Protein AF-A0A8S9H310-F1 (afdb_monomer_lite)

Organism: Brassica cretica (NCBI:txid69181)

Sequence (191 aa):
MLAATALIAFFTKLAILADLLSVSTLFIFMFVAVALLVRRYYVTGETSSRDRNKFLMFLGLILASSIATAVYWAMERDGWIVYAVTVSIWFLSTVGMKFLVPQARAPKLWGVPLVPWLPSASIAINIFLLGSIDEKSFVRFGIWTAVLLVYYFLFGLHATYDTAKATLKEKSALKNAEEGSVAANKTLHAT

Secondary structure (DSSP, 8-state):
-HHHHHHHHHHS-HHHHHHHHHHHHHHHHHHHHHHHHHHHH--TTTS-HHHHHHHHHHHHHHHHHHHHHHHHHHTT---HHHHHHHHHHHHHHHHHHHHHS------SS---TTTTHHHHHHHHHHHHHHTTS-HHHHHHHHHHHHHHHHHIIIIIHHHHHHHHHHHHHHHHHHHHHHHHHHHHHHHHTT-

Structure (mmCIF, N/CA/C/O backbone):
data_AF-A0A8S9H310-F1
#
_entry.id   AF-A0A8S9H310-F1
#
loop_
_atom_site.group_PDB
_atom_site.id
_atom_site.type_symbol
_atom_site.label_atom_id
_atom_site.label_alt_id
_atom_site.label_comp_id
_atom_site.label_asym_id
_atom_site.label_entity_id
_atom_site.label_seq_id
_atom_site.pdbx_PDB_ins_code
_atom_site.Cartn_x
_atom_site.Cartn_y
_atom_site.Cartn_z
_atom_site.occupancy
_atom_site.B_iso_or_equiv
_atom_site.auth_seq_id
_atom_site.auth_comp_id
_atom_site.auth_asym_id
_atom_site.auth_atom_id
_atom_site.pdbx_PDB_model_num
ATOM 1 N N . MET A 1 1 ? -3.791 30.147 -9.015 1.00 65.81 1 MET A N 1
ATOM 2 C CA . MET A 1 1 ? -3.451 28.707 -9.116 1.00 65.81 1 MET A CA 1
ATOM 3 C C . MET A 1 1 ? -3.388 28.212 -10.559 1.00 65.81 1 MET A C 1
ATOM 5 O O . MET A 1 1 ? -2.362 27.649 -10.904 1.00 65.81 1 MET A O 1
ATOM 9 N N . LEU A 1 2 ? -4.385 28.490 -11.414 1.00 77.44 2 LEU A N 1
ATOM 10 C CA . LEU A 1 2 ? -4.434 28.002 -12.809 1.00 77.44 2 LEU A CA 1
ATOM 11 C C . LEU A 1 2 ? -3.212 28.371 -13.678 1.00 77.44 2 LEU A C 1
ATOM 13 O O . LEU A 1 2 ? -2.705 27.525 -14.409 1.00 77.44 2 LEU A O 1
ATOM 17 N N . ALA A 1 3 ? -2.696 29.600 -13.563 1.00 79.25 3 ALA A N 1
ATOM 18 C CA . ALA A 1 3 ? -1.517 30.034 -14.320 1.00 79.25 3 ALA A CA 1
ATOM 19 C C . ALA A 1 3 ? -0.232 29.291 -13.905 1.00 79.25 3 ALA A C 1
ATOM 21 O O . ALA A 1 3 ? 0.552 28.889 -14.757 1.00 79.25 3 ALA A O 1
ATOM 22 N N . ALA A 1 4 ? -0.042 29.047 -12.605 1.00 75.00 4 ALA A N 1
ATOM 23 C CA . ALA A 1 4 ? 1.109 28.304 -12.092 1.00 75.00 4 ALA A CA 1
ATOM 24 C C . ALA A 1 4 ? 1.049 26.820 -12.487 1.00 75.00 4 ALA A C 1
ATOM 26 O O . ALA A 1 4 ? 2.054 26.256 -12.910 1.00 75.00 4 ALA A O 1
ATOM 27 N N . THR A 1 5 ? -0.134 26.199 -12.426 1.00 78.31 5 THR A N 1
ATOM 28 C CA . THR A 1 5 ? -0.329 24.819 -12.899 1.00 78.31 5 THR A CA 1
ATOM 29 C C . THR A 1 5 ? -0.116 24.691 -14.405 1.00 78.31 5 THR A C 1
ATOM 31 O O . THR A 1 5 ? 0.503 23.726 -14.839 1.00 78.31 5 THR A O 1
ATOM 34 N N . ALA A 1 6 ? -0.565 25.670 -15.200 1.00 78.00 6 ALA A N 1
ATOM 35 C CA . ALA A 1 6 ? -0.343 25.687 -16.645 1.00 78.00 6 ALA A CA 1
ATOM 36 C C . ALA A 1 6 ? 1.145 25.840 -16.994 1.00 78.00 6 ALA A C 1
ATOM 38 O O . ALA A 1 6 ? 1.637 25.147 -17.880 1.00 78.00 6 ALA A O 1
ATOM 39 N N . LEU A 1 7 ? 1.878 26.683 -16.258 1.00 79.38 7 LEU A N 1
ATOM 40 C CA . LEU A 1 7 ? 3.320 26.855 -16.435 1.00 79.38 7 LEU A CA 1
ATOM 41 C C . LEU A 1 7 ? 4.077 25.552 -16.128 1.00 79.38 7 LEU A C 1
ATOM 43 O O . LEU A 1 7 ? 4.878 25.091 -16.934 1.00 79.38 7 LEU A O 1
ATOM 47 N N . ILE A 1 8 ? 3.778 24.912 -14.993 1.00 75.19 8 ILE A N 1
ATOM 48 C CA . ILE A 1 8 ? 4.408 23.642 -14.598 1.00 75.19 8 ILE A CA 1
ATOM 49 C C . ILE A 1 8 ? 4.076 22.530 -15.605 1.00 75.19 8 ILE A C 1
ATOM 51 O O . ILE A 1 8 ? 4.962 21.759 -15.973 1.00 75.19 8 ILE A O 1
ATOM 55 N N . ALA A 1 9 ? 2.834 22.469 -16.093 1.00 73.88 9 ALA A N 1
ATOM 56 C CA . ALA A 1 9 ? 2.413 21.505 -17.108 1.00 73.88 9 ALA A CA 1
ATOM 57 C C . ALA A 1 9 ? 3.077 21.744 -18.476 1.00 73.88 9 ALA A C 1
ATOM 59 O O . ALA A 1 9 ? 3.395 20.781 -19.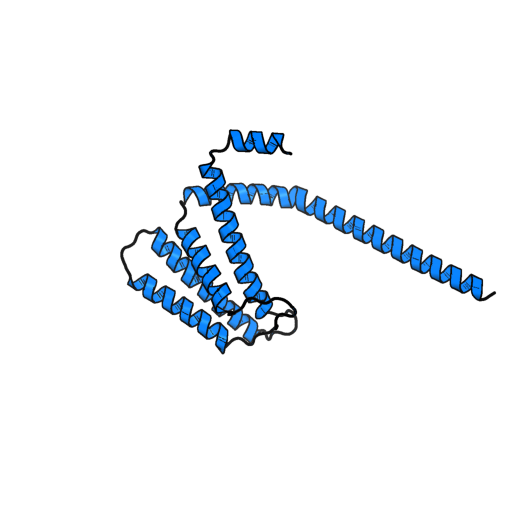162 1.00 73.88 9 ALA A O 1
ATOM 60 N N . PHE A 1 10 ? 3.333 22.998 -18.861 1.00 78.62 10 PHE A N 1
ATOM 61 C CA . PHE A 1 10 ? 4.007 23.331 -20.120 1.00 78.62 10 PHE A CA 1
ATOM 62 C C . PHE A 1 10 ? 5.478 22.881 -20.134 1.00 78.62 10 PHE A C 1
ATOM 64 O O . PHE A 1 10 ? 5.978 22.421 -21.158 1.00 78.62 10 PHE A O 1
ATOM 71 N N . PHE A 1 11 ? 6.166 22.966 -18.990 1.00 75.50 11 PHE A N 1
ATOM 72 C CA . PHE A 1 11 ? 7.571 22.559 -18.859 1.00 75.50 11 PHE A CA 1
ATOM 73 C C . PHE A 1 11 ? 7.769 21.088 -18.453 1.00 75.50 11 PHE A C 1
ATOM 75 O O . PHE A 1 11 ? 8.871 20.554 -18.593 1.00 75.50 11 PHE A O 1
ATOM 82 N N . THR A 1 12 ? 6.723 20.405 -17.978 1.00 78.81 12 THR A N 1
ATOM 83 C CA . THR A 1 12 ? 6.787 18.988 -17.590 1.00 78.81 12 THR A CA 1
ATOM 84 C C . THR A 1 12 ? 6.272 18.111 -18.723 1.00 78.81 12 THR A C 1
ATOM 86 O O . THR A 1 12 ? 5.120 18.220 -19.128 1.00 78.81 12 THR A O 1
ATOM 89 N N . LYS A 1 13 ? 7.102 17.187 -19.224 1.00 83.00 13 LYS A N 1
ATOM 90 C CA . LYS A 1 13 ? 6.667 16.233 -20.257 1.00 83.00 13 LYS A CA 1
ATOM 91 C C . LYS A 1 13 ? 5.432 15.465 -19.777 1.00 83.00 13 LYS A C 1
ATOM 93 O O . LYS A 1 13 ? 5.471 14.862 -18.705 1.00 83.00 13 LYS A O 1
ATOM 98 N N . LEU A 1 14 ? 4.389 15.422 -20.608 1.00 82.38 14 LEU A N 1
ATOM 99 C CA . LEU A 1 14 ? 3.120 14.752 -20.302 1.00 82.38 14 LEU A CA 1
ATOM 100 C C . LEU A 1 14 ? 3.313 13.299 -19.838 1.00 82.38 14 LEU A C 1
ATOM 102 O O . LEU A 1 14 ? 2.659 12.877 -18.894 1.00 82.38 14 LEU A O 1
ATOM 106 N N . ALA A 1 15 ? 4.258 12.571 -20.439 1.00 81.56 15 ALA A N 1
ATOM 107 C CA . ALA A 1 15 ? 4.595 11.203 -20.042 1.00 81.56 15 ALA A CA 1
ATOM 108 C C . ALA A 1 15 ? 5.081 11.106 -18.584 1.00 81.56 15 ALA A C 1
ATOM 110 O O . ALA A 1 15 ? 4.635 10.246 -17.839 1.00 81.56 15 ALA A O 1
ATOM 111 N N . ILE A 1 16 ? 5.928 12.041 -18.139 1.00 80.56 16 ILE A N 1
ATOM 112 C CA . ILE A 1 16 ? 6.427 12.058 -16.755 1.00 80.56 16 ILE A CA 1
ATOM 113 C C . ILE A 1 16 ? 5.273 12.318 -15.790 1.00 80.56 16 ILE A C 1
ATOM 115 O O . ILE A 1 16 ? 5.183 11.683 -14.744 1.00 80.56 16 ILE A O 1
ATOM 119 N N . LEU A 1 17 ? 4.384 13.249 -16.139 1.00 83.25 17 LEU A N 1
ATOM 120 C CA . LEU A 1 17 ? 3.229 13.556 -15.307 1.00 83.25 17 LEU A CA 1
ATOM 121 C C . LEU A 1 17 ? 2.257 12.369 -15.239 1.00 83.25 17 LEU A C 1
ATOM 123 O O . LEU A 1 17 ? 1.764 12.056 -14.159 1.00 83.25 17 LEU A O 1
ATOM 127 N N . ALA A 1 18 ? 2.023 11.688 -16.362 1.00 85.00 18 ALA A N 1
ATOM 128 C CA . ALA A 1 18 ? 1.180 10.499 -16.426 1.00 85.00 18 ALA A CA 1
ATOM 129 C C . ALA A 1 18 ? 1.740 9.352 -15.570 1.00 85.00 18 ALA A C 1
ATOM 131 O O . ALA A 1 18 ? 0.988 8.760 -14.798 1.00 85.00 18 ALA A O 1
ATOM 132 N N . ASP A 1 19 ? 3.049 9.098 -15.627 1.00 85.88 19 ASP A N 1
ATOM 133 C CA . ASP A 1 19 ? 3.701 8.073 -14.807 1.00 85.88 19 ASP A CA 1
ATOM 134 C C . ASP A 1 19 ? 3.587 8.387 -13.311 1.00 85.88 19 ASP A C 1
ATOM 136 O O . ASP A 1 19 ? 3.234 7.521 -12.511 1.00 85.88 19 ASP A O 1
ATOM 140 N N . LEU A 1 20 ? 3.830 9.646 -12.924 1.00 86.56 20 LEU A N 1
ATOM 141 C CA . LEU A 1 20 ? 3.702 10.095 -11.535 1.00 86.56 20 LEU A CA 1
ATOM 142 C C . LEU A 1 20 ? 2.266 9.944 -11.017 1.00 86.56 20 LEU A C 1
ATOM 144 O O . LEU A 1 20 ? 2.060 9.488 -9.888 1.00 86.56 20 LEU A O 1
ATOM 148 N N . LEU A 1 21 ? 1.272 10.312 -11.831 1.00 88.31 21 LEU A N 1
ATOM 149 C CA . LEU A 1 21 ? -0.140 10.137 -11.490 1.00 88.31 21 LEU A CA 1
ATOM 150 C C . LEU A 1 21 ? -0.506 8.655 -11.387 1.00 88.31 21 LEU A C 1
ATOM 152 O O . LEU A 1 21 ? -1.136 8.265 -10.407 1.00 88.31 21 LEU A O 1
ATOM 156 N N . SER A 1 22 ? -0.071 7.827 -12.336 1.00 90.75 22 SER A N 1
ATOM 157 C CA . SER A 1 22 ? -0.327 6.385 -12.340 1.00 90.75 22 SER A CA 1
ATOM 158 C C . SER A 1 22 ? 0.188 5.729 -11.057 1.00 90.75 22 SER A C 1
ATOM 160 O O . SER A 1 22 ? -0.607 5.179 -10.291 1.00 90.75 22 SER A O 1
ATOM 162 N N . VAL A 1 23 ? 1.477 5.907 -10.736 1.00 91.75 23 VAL A N 1
ATOM 163 C CA . VAL A 1 23 ? 2.089 5.378 -9.504 1.00 91.75 23 VAL A CA 1
ATOM 164 C C . VAL A 1 23 ? 1.311 5.841 -8.267 1.00 91.75 23 VAL A C 1
ATOM 166 O O . VAL A 1 23 ? 0.940 5.020 -7.427 1.00 91.75 23 VAL A O 1
ATOM 169 N N . SER A 1 24 ? 0.982 7.135 -8.182 1.00 91.62 24 SER A N 1
ATOM 170 C CA . SER A 1 24 ? 0.213 7.695 -7.060 1.00 91.62 24 SER A CA 1
ATOM 171 C C . SER A 1 24 ? -1.153 7.025 -6.899 1.00 91.62 24 SER A C 1
ATOM 173 O O . SER A 1 24 ? -1.541 6.651 -5.792 1.00 91.62 24 SER A O 1
ATOM 175 N N . THR A 1 25 ? -1.893 6.862 -7.998 1.00 93.12 25 THR A N 1
ATOM 176 C CA . THR A 1 25 ? -3.241 6.276 -7.970 1.00 93.12 25 THR A CA 1
ATOM 177 C C . THR A 1 25 ? -3.223 4.803 -7.576 1.00 93.12 25 THR A C 1
ATOM 179 O O . THR A 1 25 ? -4.046 4.397 -6.757 1.00 93.12 25 THR A O 1
ATOM 182 N N . LEU A 1 26 ? -2.243 4.028 -8.053 1.00 94.06 26 LEU A N 1
ATOM 183 C CA . LEU A 1 26 ? -2.064 2.624 -7.672 1.00 94.06 26 LEU A CA 1
ATOM 184 C C . LEU A 1 26 ? -1.765 2.478 -6.175 1.00 94.06 26 LEU A C 1
ATOM 186 O O . LEU A 1 26 ? -2.377 1.649 -5.496 1.00 94.06 26 LEU A O 1
ATOM 190 N N . PHE A 1 27 ? -0.888 3.329 -5.626 1.00 92.38 27 PHE A N 1
ATOM 191 C CA . PHE A 1 27 ? -0.631 3.367 -4.184 1.00 92.38 27 PHE A CA 1
ATOM 192 C C . PHE A 1 27 ? -1.893 3.706 -3.390 1.00 92.38 27 PHE A C 1
ATOM 194 O O . PHE A 1 27 ? -2.198 3.030 -2.407 1.00 92.38 27 PHE A O 1
ATOM 201 N N . ILE A 1 28 ? -2.651 4.722 -3.812 1.00 94.31 28 ILE A N 1
ATOM 202 C CA . ILE A 1 28 ? -3.891 5.119 -3.133 1.00 94.31 28 ILE A CA 1
ATOM 203 C C . ILE A 1 28 ? -4.906 3.973 -3.160 1.00 94.31 28 ILE A C 1
ATOM 205 O O . ILE A 1 28 ? -5.470 3.642 -2.119 1.00 94.31 28 ILE A O 1
ATOM 209 N N . PHE A 1 29 ? -5.121 3.323 -4.304 1.00 94.12 29 PHE A N 1
ATOM 210 C CA . PHE A 1 29 ? -6.055 2.200 -4.405 1.00 94.12 29 PHE A CA 1
ATOM 211 C C . PHE A 1 29 ? -5.626 0.998 -3.560 1.00 94.12 29 PHE A C 1
ATOM 213 O O . PHE A 1 29 ? -6.468 0.399 -2.882 1.00 94.12 29 PHE A O 1
ATOM 220 N N . MET A 1 30 ? -4.326 0.702 -3.506 1.00 94.62 30 MET A N 1
ATOM 221 C CA . MET A 1 30 ? -3.778 -0.305 -2.601 1.00 94.62 30 MET A CA 1
ATOM 222 C C . MET A 1 30 ? -4.031 0.066 -1.130 1.00 94.62 30 MET A C 1
ATOM 224 O O . MET A 1 30 ? -4.544 -0.758 -0.372 1.00 94.62 30 MET A O 1
ATOM 228 N N . PHE A 1 31 ? -3.739 1.304 -0.714 1.00 94.44 31 PHE A N 1
ATOM 229 C CA . PHE A 1 31 ? -3.980 1.757 0.659 1.00 94.44 31 PHE A CA 1
ATOM 230 C C . PHE A 1 31 ? -5.460 1.746 1.029 1.00 94.44 31 PHE A C 1
ATOM 232 O O . PHE A 1 31 ? -5.799 1.358 2.144 1.00 94.44 31 PHE A O 1
ATOM 239 N N . VAL A 1 32 ? -6.351 2.111 0.106 1.00 93.69 32 VAL A N 1
ATOM 240 C CA . VAL A 1 32 ? -7.799 2.009 0.308 1.00 93.69 32 VAL A CA 1
ATOM 241 C C . VAL A 1 32 ? -8.200 0.550 0.531 1.00 93.69 32 VAL A C 1
ATOM 243 O O . VAL A 1 32 ? -8.927 0.261 1.480 1.00 93.69 32 VAL A O 1
ATOM 246 N N . ALA A 1 33 ? -7.696 -0.389 -0.273 1.00 92.69 33 ALA A N 1
ATOM 247 C CA . ALA A 1 33 ? -7.987 -1.811 -0.104 1.00 92.69 33 ALA A CA 1
ATOM 248 C C . ALA A 1 33 ? -7.481 -2.355 1.247 1.00 92.69 33 ALA A C 1
ATOM 250 O O . ALA A 1 33 ? -8.231 -3.024 1.964 1.00 92.69 33 ALA A O 1
ATOM 251 N N . VAL A 1 34 ? -6.255 -1.997 1.644 1.00 93.25 34 VAL A N 1
ATOM 252 C CA . VAL A 1 34 ? -5.697 -2.330 2.965 1.00 93.25 34 VAL A CA 1
ATOM 253 C C . VAL A 1 34 ? -6.543 -1.718 4.082 1.00 93.25 34 VAL A C 1
ATOM 255 O O . VAL A 1 34 ? -6.927 -2.418 5.018 1.00 93.25 34 VAL A O 1
ATOM 258 N N . ALA A 1 35 ? -6.905 -0.439 3.976 1.00 90.94 35 ALA A N 1
ATOM 259 C CA . ALA A 1 35 ? -7.721 0.257 4.965 1.00 90.94 35 ALA A CA 1
ATOM 260 C C . ALA A 1 35 ? -9.114 -0.370 5.110 1.00 90.94 35 ALA A C 1
ATOM 262 O O . ALA A 1 35 ? -9.632 -0.462 6.223 1.00 90.94 35 ALA A O 1
ATOM 263 N N . LEU A 1 36 ? -9.715 -0.851 4.018 1.00 89.75 36 LEU A N 1
ATOM 264 C CA . LEU A 1 36 ? -10.981 -1.584 4.060 1.00 89.75 36 LEU A CA 1
ATOM 265 C C . LEU A 1 36 ? -10.850 -2.911 4.817 1.00 89.75 36 LEU A C 1
ATOM 267 O O . LEU A 1 36 ? -11.732 -3.239 5.614 1.00 89.75 36 LEU A O 1
ATOM 271 N N . LEU A 1 37 ? -9.753 -3.650 4.616 1.00 88.81 37 LEU A N 1
ATOM 272 C CA . LEU A 1 37 ? -9.474 -4.876 5.368 1.00 88.81 37 LEU A CA 1
ATOM 273 C C . LEU A 1 37 ? -9.243 -4.580 6.852 1.00 88.81 37 LEU A C 1
ATOM 275 O O . LEU A 1 37 ? -9.887 -5.195 7.701 1.00 88.81 37 LEU A O 1
ATOM 279 N N . VAL A 1 38 ? -8.411 -3.587 7.173 1.00 89.69 38 VAL A N 1
ATOM 280 C CA . VAL A 1 38 ? -8.171 -3.153 8.558 1.00 89.69 38 VAL A CA 1
ATOM 281 C C . VAL A 1 38 ? -9.485 -2.730 9.214 1.00 89.69 38 VAL A C 1
ATOM 283 O O . VAL A 1 38 ? -9.806 -3.194 10.299 1.00 89.69 38 VAL A O 1
ATOM 286 N N . ARG A 1 39 ? -10.321 -1.939 8.536 1.00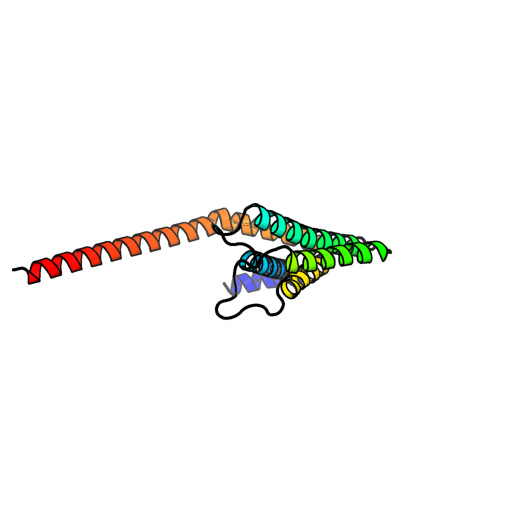 86.00 39 ARG A N 1
ATOM 287 C CA . ARG A 1 39 ? -11.616 -1.491 9.070 1.00 86.00 39 ARG A CA 1
ATOM 288 C C . ARG A 1 39 ? -12.595 -2.640 9.338 1.00 86.00 39 ARG A C 1
ATOM 290 O O . ARG A 1 39 ? -13.456 -2.502 10.208 1.00 86.00 39 ARG A O 1
ATOM 297 N N . ARG A 1 40 ? -12.514 -3.735 8.576 1.00 82.94 40 ARG A N 1
ATOM 298 C CA . ARG A 1 40 ? -13.410 -4.896 8.705 1.00 82.94 40 ARG A CA 1
ATOM 299 C C . ARG A 1 40 ? -12.957 -5.867 9.799 1.00 82.94 40 ARG A C 1
ATOM 301 O O . ARG A 1 40 ? -13.802 -6.415 10.505 1.00 82.94 40 ARG A O 1
ATOM 308 N N . TYR A 1 41 ? -11.651 -6.084 9.923 1.00 82.62 41 TYR A N 1
ATOM 309 C CA . TYR A 1 41 ? -11.070 -7.132 10.769 1.00 82.62 41 TYR A CA 1
ATOM 310 C C . TYR A 1 41 ? -10.389 -6.613 12.039 1.00 82.62 41 TYR A C 1
ATOM 312 O O . TYR A 1 41 ? -10.096 -7.405 12.929 1.00 82.62 41 TYR A O 1
ATOM 320 N N . TYR A 1 42 ? -10.161 -5.303 12.155 1.00 81.69 42 TYR A N 1
ATOM 321 C CA . TYR A 1 42 ? -9.545 -4.692 13.325 1.00 81.69 42 TYR A CA 1
ATOM 322 C C . TYR A 1 42 ? -10.441 -3.620 13.952 1.00 81.69 42 TYR A C 1
ATOM 324 O O . TYR A 1 42 ? -10.891 -2.675 13.300 1.00 81.69 42 TYR A O 1
ATOM 332 N N . VAL A 1 43 ? -10.666 -3.756 15.259 1.00 79.81 43 VAL A N 1
ATOM 333 C CA . VAL A 1 43 ? -11.334 -2.762 16.100 1.00 79.81 43 VAL A CA 1
ATOM 334 C C . VAL A 1 43 ? -10.478 -2.488 17.324 1.00 79.81 43 VAL A C 1
ATOM 336 O O . VAL A 1 43 ? -10.213 -3.387 18.123 1.00 79.81 43 VAL A O 1
ATOM 339 N N . THR A 1 44 ? -10.076 -1.228 17.484 1.00 74.56 44 THR A N 1
ATOM 340 C CA . THR A 1 44 ? -9.359 -0.758 18.671 1.00 74.56 44 THR A CA 1
ATOM 341 C C . THR A 1 44 ? -10.194 -1.025 19.924 1.00 74.56 44 THR A C 1
ATOM 343 O O . THR A 1 44 ? -11.329 -0.566 20.002 1.00 74.56 44 THR A O 1
ATOM 346 N N . GLY A 1 45 ? -9.632 -1.766 20.881 1.00 70.00 45 GLY A N 1
ATOM 347 C CA . GLY A 1 45 ? -10.250 -2.059 22.181 1.00 70.00 45 GLY A CA 1
ATOM 348 C C . GLY A 1 45 ? -11.003 -3.391 22.271 1.00 70.00 45 GLY A C 1
ATOM 349 O O . GLY A 1 45 ? -11.029 -3.974 23.344 1.00 70.00 45 GLY A O 1
ATOM 350 N N . GLU A 1 46 ? -11.525 -3.917 21.158 1.00 73.38 46 GLU A N 1
ATOM 351 C CA . GLU A 1 46 ? -12.371 -5.130 21.154 1.00 73.38 46 GLU A CA 1
ATOM 352 C C . GLU A 1 46 ? -11.655 -6.370 20.592 1.00 73.38 46 GLU A C 1
ATOM 354 O O . GLU A 1 46 ? -11.949 -7.506 20.958 1.00 73.38 46 GLU A O 1
ATOM 359 N N . THR A 1 47 ? -10.709 -6.187 19.663 1.00 75.56 47 THR A N 1
ATOM 360 C CA . THR A 1 47 ? -10.045 -7.323 19.002 1.00 75.56 47 THR A CA 1
ATOM 361 C C . THR A 1 47 ? -8.932 -7.892 19.881 1.00 75.56 47 THR A C 1
ATOM 363 O O . THR A 1 47 ? -7.981 -7.183 20.214 1.00 75.56 47 THR A O 1
ATOM 366 N N . SER A 1 48 ? -9.004 -9.190 20.196 1.00 82.00 48 SER A N 1
ATOM 367 C CA . SER A 1 48 ? -7.937 -9.899 20.912 1.00 82.00 48 SER A CA 1
ATOM 368 C C . SER A 1 48 ? -6.594 -9.749 20.192 1.00 82.00 48 SER A C 1
ATOM 370 O O . SER A 1 48 ? -6.510 -9.872 18.965 1.00 82.00 48 SER A O 1
ATOM 372 N N . SER A 1 49 ? -5.512 -9.547 20.953 1.00 82.06 49 SER A N 1
ATOM 373 C CA . SER A 1 49 ? -4.144 -9.455 20.422 1.00 82.06 49 SER A CA 1
ATOM 374 C C . SER A 1 49 ? -3.782 -10.641 19.522 1.00 82.06 49 SER A C 1
ATOM 376 O O . SER A 1 49 ? -3.050 -10.467 18.547 1.00 82.06 49 SER A O 1
ATOM 378 N N . ARG A 1 50 ? -4.332 -11.832 19.806 1.00 83.31 50 ARG A N 1
ATOM 379 C CA . ARG A 1 50 ? -4.114 -13.045 19.008 1.00 83.31 50 ARG A CA 1
ATOM 380 C C . ARG A 1 50 ? -4.752 -12.944 17.623 1.00 83.31 50 ARG A C 1
ATOM 382 O O . ARG A 1 50 ? -4.102 -13.282 16.638 1.00 83.31 50 ARG A O 1
ATOM 389 N N . ASP A 1 51 ? -5.984 -12.456 17.531 1.00 85.62 51 ASP A N 1
ATOM 390 C CA . ASP A 1 51 ? -6.702 -12.353 16.255 1.00 85.62 51 ASP A CA 1
ATOM 391 C C . ASP A 1 51 ? -6.213 -11.170 15.422 1.00 85.62 51 ASP A C 1
ATOM 393 O O . ASP A 1 51 ? -6.064 -11.299 14.207 1.00 85.62 51 ASP A O 1
ATOM 397 N N . ARG A 1 52 ? -5.817 -10.070 16.078 1.00 85.81 52 ARG A N 1
ATOM 398 C CA . ARG A 1 52 ? -5.077 -8.981 15.429 1.00 85.81 52 ARG A CA 1
ATOM 399 C C . ARG A 1 52 ? -3.789 -9.495 14.788 1.00 85.81 52 ARG A C 1
ATOM 401 O O . ARG A 1 52 ? -3.521 -9.170 13.638 1.00 85.81 52 ARG A O 1
ATOM 408 N N . ASN A 1 53 ? -2.994 -10.288 15.511 1.00 88.38 53 ASN A N 1
ATOM 409 C CA . ASN A 1 53 ? -1.722 -10.776 14.980 1.00 88.38 53 ASN A CA 1
ATOM 410 C C . ASN A 1 53 ? -1.920 -11.768 13.823 1.00 88.38 53 ASN A C 1
ATOM 412 O O . ASN A 1 53 ? -1.196 -11.695 12.838 1.00 88.38 53 ASN A O 1
ATOM 416 N N . LYS A 1 54 ? -2.943 -12.638 13.888 1.00 88.50 54 LYS A N 1
ATOM 417 C CA . LYS A 1 54 ? -3.332 -13.496 12.752 1.00 88.50 54 LYS A CA 1
ATOM 418 C C . LYS A 1 54 ? -3.740 -12.669 11.533 1.00 88.50 54 LYS A C 1
ATOM 420 O O . LYS A 1 54 ? -3.287 -12.952 10.430 1.00 88.50 54 LYS A O 1
ATOM 425 N N . PHE A 1 55 ? -4.573 -11.644 11.724 1.00 90.12 55 PHE A N 1
ATOM 426 C CA . PHE A 1 55 ? -4.975 -10.738 10.648 1.00 90.12 55 PHE A CA 1
ATOM 427 C C . PHE A 1 55 ? -3.763 -10.056 10.004 1.00 90.12 55 PHE A C 1
ATOM 429 O O . PHE A 1 55 ? -3.625 -10.089 8.784 1.00 90.12 55 PHE A O 1
ATOM 436 N N . LEU A 1 56 ? -2.862 -9.490 10.816 1.00 91.75 56 LEU A N 1
ATOM 437 C CA . LEU A 1 56 ? -1.638 -8.850 10.330 1.00 91.75 56 LEU A CA 1
ATOM 438 C C . LEU A 1 56 ? -0.723 -9.841 9.604 1.00 91.75 56 LEU A C 1
ATOM 440 O O . LEU A 1 56 ? -0.148 -9.484 8.580 1.00 91.75 56 LEU A O 1
ATOM 444 N N . MET A 1 57 ? -0.631 -11.086 10.080 1.00 93.69 57 MET A N 1
ATOM 445 C CA . MET A 1 57 ? 0.115 -12.148 9.409 1.00 93.69 57 MET A CA 1
ATOM 446 C C . MET A 1 57 ? -0.464 -12.446 8.019 1.00 93.69 57 MET A C 1
ATOM 448 O O . MET A 1 57 ? 0.280 -12.423 7.044 1.00 93.69 57 MET A O 1
ATOM 452 N N . PHE A 1 58 ? -1.777 -12.676 7.894 1.00 93.44 58 PHE A N 1
ATOM 453 C CA . PHE A 1 58 ? -2.403 -12.944 6.592 1.00 93.44 58 PHE A CA 1
ATOM 454 C C . PHE A 1 58 ? -2.321 -11.749 5.641 1.00 93.44 58 PHE A C 1
ATOM 456 O O . PHE A 1 58 ? -2.024 -11.926 4.462 1.00 93.44 58 PHE A O 1
ATOM 463 N N . LEU A 1 59 ? -2.530 -10.533 6.149 1.00 94.25 59 LEU A N 1
ATOM 464 C CA . LEU A 1 59 ? -2.371 -9.310 5.367 1.00 94.25 59 LEU A CA 1
ATOM 465 C C . LEU A 1 59 ? -0.925 -9.151 4.874 1.00 94.25 59 LEU A C 1
ATOM 467 O O . LEU A 1 59 ? -0.703 -8.844 3.705 1.00 94.25 59 LEU A O 1
ATOM 471 N N . GLY A 1 60 ? 0.052 -9.412 5.745 1.00 94.81 60 GLY A N 1
ATOM 472 C CA . GLY A 1 60 ? 1.470 -9.410 5.401 1.00 94.81 60 GLY A CA 1
ATOM 473 C C . GLY A 1 60 ? 1.815 -10.454 4.340 1.00 94.81 60 GLY A C 1
ATOM 474 O O . GLY A 1 60 ? 2.534 -10.136 3.401 1.00 94.81 60 GLY A O 1
ATOM 475 N N . LEU A 1 61 ? 1.254 -11.665 4.426 1.00 95.19 61 LEU A N 1
ATOM 476 C CA . LEU A 1 61 ? 1.442 -12.713 3.416 1.00 95.19 61 LEU A CA 1
ATOM 477 C C . LEU A 1 61 ? 0.831 -12.340 2.058 1.00 95.19 61 LEU A C 1
ATOM 479 O O . LEU A 1 61 ? 1.455 -12.586 1.026 1.00 95.19 61 LEU A O 1
ATOM 483 N N . ILE A 1 62 ? -0.350 -11.712 2.035 1.00 95.12 62 ILE A N 1
ATOM 484 C CA . ILE A 1 62 ? -0.975 -11.197 0.802 1.00 95.12 62 ILE A CA 1
ATOM 485 C C . ILE A 1 62 ? -0.078 -10.136 0.155 1.00 95.12 62 ILE A C 1
ATOM 487 O O . ILE A 1 62 ? 0.185 -10.203 -1.045 1.00 95.12 62 ILE A O 1
ATOM 491 N N . LEU A 1 63 ? 0.436 -9.187 0.944 1.00 95.69 63 LEU A N 1
ATOM 492 C CA . LEU A 1 63 ? 1.347 -8.152 0.450 1.00 95.69 63 LEU A CA 1
ATOM 493 C C . LEU A 1 63 ? 2.664 -8.758 -0.045 1.00 95.69 63 LEU A C 1
ATOM 495 O O . LEU A 1 63 ? 3.076 -8.476 -1.164 1.00 95.69 63 LEU A O 1
ATOM 499 N N . ALA A 1 64 ? 3.294 -9.632 0.741 1.00 96.00 64 ALA A N 1
ATOM 500 C CA . ALA A 1 64 ? 4.572 -10.248 0.402 1.00 96.00 64 ALA A CA 1
ATOM 501 C C . ALA A 1 64 ? 4.485 -11.115 -0.862 1.00 96.00 64 ALA A C 1
ATOM 503 O O . ALA A 1 64 ? 5.335 -10.997 -1.739 1.00 96.00 64 ALA A O 1
ATOM 504 N N . SER A 1 65 ? 3.444 -11.945 -0.994 1.00 95.75 65 SER A N 1
ATOM 505 C CA . SER A 1 65 ? 3.225 -12.759 -2.201 1.00 95.75 65 SER A CA 1
ATOM 506 C C . SER A 1 65 ? 2.945 -11.904 -3.441 1.00 95.75 65 SER A C 1
ATOM 508 O O . SER A 1 65 ? 3.466 -12.197 -4.519 1.00 95.75 65 SER A O 1
ATOM 510 N N . SER A 1 66 ? 2.195 -10.808 -3.292 1.00 95.25 66 SER A N 1
ATOM 511 C CA . SER A 1 66 ? 1.935 -9.864 -4.387 1.00 95.25 66 SER A CA 1
ATOM 512 C C . SER A 1 66 ? 3.209 -9.129 -4.815 1.00 95.25 66 SER A C 1
ATOM 514 O O . SER A 1 66 ? 3.496 -9.050 -6.006 1.00 95.25 66 SER A O 1
ATOM 516 N N . ILE A 1 67 ? 4.015 -8.654 -3.857 1.00 94.94 67 ILE A N 1
ATOM 517 C CA . ILE A 1 67 ? 5.300 -7.989 -4.128 1.00 94.94 67 ILE A CA 1
ATOM 518 C C . ILE A 1 67 ? 6.271 -8.965 -4.788 1.00 94.94 67 ILE A C 1
ATOM 520 O O . ILE A 1 67 ? 6.887 -8.616 -5.786 1.00 94.94 67 ILE A O 1
ATOM 524 N N . ALA A 1 68 ? 6.378 -10.197 -4.284 1.00 94.19 68 ALA A N 1
ATOM 525 C CA . ALA A 1 68 ? 7.232 -11.221 -4.881 1.00 94.19 68 ALA A CA 1
ATOM 526 C C . ALA A 1 68 ? 6.846 -11.497 -6.342 1.00 94.19 68 ALA A C 1
ATOM 528 O O . ALA A 1 68 ? 7.722 -11.610 -7.194 1.00 94.19 68 ALA A O 1
ATOM 529 N N . THR A 1 69 ? 5.543 -11.538 -6.638 1.00 93.00 69 THR A N 1
ATOM 530 C CA . THR A 1 69 ? 5.035 -11.685 -8.010 1.00 93.00 69 THR A CA 1
ATOM 531 C C . THR A 1 69 ? 5.429 -10.499 -8.887 1.00 93.00 69 THR A C 1
ATOM 533 O O . THR A 1 69 ? 5.932 -10.695 -9.988 1.00 93.00 69 THR A O 1
ATOM 536 N N . ALA A 1 70 ? 5.234 -9.275 -8.394 1.00 93.44 70 ALA A N 1
ATOM 537 C CA . ALA A 1 70 ? 5.552 -8.049 -9.120 1.00 93.44 70 ALA A CA 1
ATOM 538 C C . ALA A 1 70 ? 7.057 -7.882 -9.374 1.00 93.44 70 ALA A C 1
ATOM 540 O O . ALA A 1 70 ? 7.452 -7.503 -10.468 1.00 93.44 70 ALA A O 1
ATOM 541 N N . VAL A 1 71 ? 7.902 -8.208 -8.393 1.00 92.12 71 VAL A N 1
ATOM 542 C CA . VAL A 1 71 ? 9.364 -8.178 -8.545 1.00 92.12 71 VAL A CA 1
ATOM 543 C C . VAL A 1 71 ? 9.820 -9.250 -9.527 1.00 92.12 71 VAL A C 1
ATOM 545 O O . VAL A 1 71 ? 10.636 -8.970 -10.395 1.00 92.12 71 VAL A O 1
ATOM 548 N N . TYR A 1 72 ? 9.281 -10.466 -9.429 1.00 92.44 72 TYR A N 1
ATOM 549 C CA . TYR A 1 72 ? 9.628 -11.531 -10.366 1.00 92.44 72 TYR A CA 1
ATOM 550 C C . TYR A 1 72 ? 9.243 -11.174 -11.810 1.00 92.44 72 TYR A C 1
ATOM 552 O O . TYR A 1 72 ? 10.031 -11.411 -12.723 1.00 92.44 72 TYR A O 1
ATOM 560 N N . TRP A 1 73 ? 8.079 -10.542 -11.988 1.00 91.19 73 TRP A N 1
ATOM 561 C CA . TRP A 1 73 ? 7.643 -9.968 -13.261 1.00 91.19 73 TRP A CA 1
ATOM 562 C C . TRP A 1 73 ? 8.597 -8.877 -13.764 1.00 91.19 73 TRP A C 1
ATOM 564 O O . TRP A 1 73 ? 9.053 -8.946 -14.901 1.00 91.19 73 TRP A O 1
ATOM 574 N N . ALA A 1 74 ? 8.970 -7.924 -12.905 1.00 89.62 74 ALA A N 1
ATOM 575 C CA . ALA A 1 74 ? 9.878 -6.828 -13.251 1.00 89.62 74 ALA A CA 1
ATOM 576 C C . ALA A 1 74 ? 11.297 -7.294 -13.630 1.00 89.62 74 ALA A C 1
ATOM 578 O O . ALA A 1 74 ? 11.999 -6.607 -14.360 1.00 89.62 74 ALA A O 1
ATOM 579 N N . MET A 1 75 ? 11.735 -8.457 -13.137 1.00 88.12 75 MET A N 1
ATOM 580 C CA . MET A 1 75 ? 13.051 -9.029 -13.448 1.00 88.12 75 MET A CA 1
ATOM 581 C C . MET A 1 75 ? 13.102 -9.783 -14.788 1.00 88.12 75 MET A C 1
ATOM 583 O O . MET A 1 75 ? 14.134 -10.393 -15.071 1.00 88.12 75 MET A O 1
ATOM 587 N N . GLU A 1 76 ? 12.010 -9.798 -15.566 1.00 83.31 76 GLU A N 1
ATOM 588 C CA . GLU A 1 76 ? 11.906 -10.444 -16.888 1.00 83.31 76 GLU A CA 1
ATOM 589 C C . GLU A 1 76 ? 12.407 -11.904 -16.901 1.00 83.31 76 GLU A C 1
ATOM 591 O O . GLU A 1 76 ? 13.008 -12.378 -17.864 1.00 83.31 76 GLU A O 1
ATOM 596 N N . ARG A 1 77 ? 12.206 -12.643 -15.799 1.00 80.44 77 ARG A N 1
ATOM 597 C CA . ARG A 1 77 ? 12.660 -14.037 -15.695 1.00 80.44 77 ARG A CA 1
ATOM 598 C C . ARG A 1 77 ? 11.611 -15.011 -16.216 1.00 80.44 77 ARG A C 1
ATOM 600 O O . ARG A 1 77 ? 10.479 -15.040 -15.735 1.00 80.44 77 ARG A O 1
ATOM 607 N N . ASP A 1 78 ? 12.043 -15.899 -17.105 1.00 76.56 78 ASP A N 1
ATOM 608 C CA . ASP A 1 78 ? 11.209 -16.969 -17.648 1.00 76.56 78 ASP A CA 1
ATOM 609 C C . ASP A 1 78 ? 11.076 -18.130 -16.653 1.00 76.56 78 ASP A C 1
ATOM 611 O O . ASP A 1 78 ? 11.949 -18.991 -16.521 1.00 76.56 78 ASP A O 1
ATOM 615 N N . GLY A 1 79 ? 9.962 -18.164 -15.923 1.00 83.19 79 GLY A N 1
ATOM 616 C CA . GLY A 1 79 ? 9.636 -19.283 -15.044 1.00 83.19 79 GLY A CA 1
ATOM 617 C C . GLY A 1 79 ? 8.240 -19.196 -14.436 1.00 83.19 79 GLY A C 1
ATOM 618 O O . GLY A 1 79 ? 7.929 -18.356 -13.598 1.00 83.19 79 GLY A O 1
ATOM 619 N N . TRP A 1 80 ? 7.381 -20.143 -14.803 1.00 88.69 80 TRP A N 1
ATOM 620 C CA . TRP A 1 80 ? 6.003 -20.200 -14.309 1.00 88.69 80 TRP A CA 1
ATOM 621 C C . TRP A 1 80 ? 5.897 -20.639 -12.836 1.00 88.69 80 TRP A C 1
ATOM 623 O O . TRP A 1 80 ? 4.898 -20.360 -12.173 1.00 88.69 80 TRP A O 1
ATOM 633 N N . ILE A 1 81 ? 6.932 -21.307 -12.310 1.00 90.50 81 ILE A N 1
ATOM 634 C CA . ILE A 1 81 ? 6.940 -21.900 -10.963 1.00 90.50 81 ILE A CA 1
ATOM 635 C C . ILE A 1 81 ? 6.746 -20.825 -9.890 1.00 90.50 81 ILE A C 1
ATOM 637 O O . ILE A 1 81 ? 5.982 -21.029 -8.949 1.00 90.50 81 ILE A O 1
ATOM 641 N N . VAL A 1 82 ? 7.397 -19.667 -10.037 1.00 90.31 82 VAL A N 1
ATOM 642 C CA . VAL A 1 82 ? 7.288 -18.584 -9.050 1.00 90.31 82 VAL A CA 1
ATOM 643 C C . VAL A 1 82 ? 5.863 -18.046 -9.007 1.00 90.31 82 VAL A C 1
ATOM 645 O O . VAL A 1 82 ? 5.308 -17.937 -7.918 1.00 90.31 82 VAL A O 1
ATOM 648 N N . TYR A 1 83 ? 5.233 -17.825 -10.166 1.00 90.56 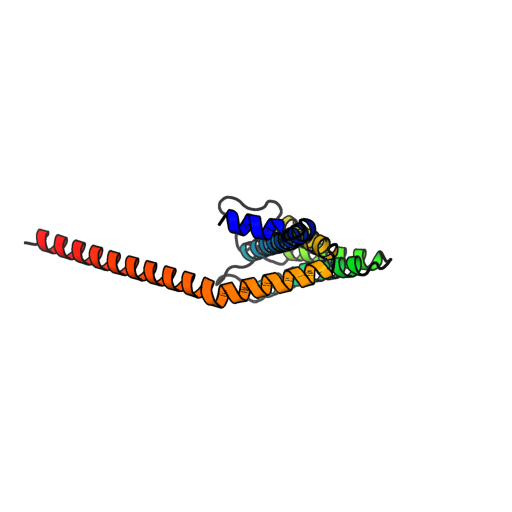83 TYR A N 1
ATOM 649 C CA . TYR A 1 83 ? 3.826 -17.422 -10.241 1.00 90.56 83 TYR A CA 1
ATOM 650 C C . TYR A 1 83 ? 2.895 -18.460 -9.609 1.00 90.56 83 TYR A C 1
ATOM 652 O O . TYR A 1 83 ? 2.000 -18.102 -8.848 1.00 90.56 83 TYR A O 1
ATOM 660 N N . ALA A 1 84 ? 3.119 -19.752 -9.868 1.00 93.56 84 ALA A N 1
ATOM 661 C CA . ALA A 1 84 ? 2.316 -20.813 -9.267 1.00 93.56 84 ALA A CA 1
ATOM 662 C C . ALA A 1 84 ? 2.420 -20.806 -7.732 1.00 93.56 84 ALA A C 1
ATOM 664 O O . ALA A 1 84 ? 1.407 -20.938 -7.039 1.00 93.56 84 ALA A O 1
ATOM 665 N N . VAL A 1 85 ? 3.623 -20.597 -7.191 1.00 94.12 85 VAL A N 1
ATOM 666 C CA . VAL A 1 85 ? 3.859 -20.523 -5.743 1.00 94.12 85 VAL A CA 1
ATOM 667 C C . VAL A 1 85 ? 3.239 -19.261 -5.144 1.00 94.12 85 VAL A C 1
ATOM 669 O O . VAL A 1 85 ? 2.489 -19.354 -4.171 1.00 94.12 85 VAL A O 1
ATOM 672 N N . THR A 1 86 ? 3.500 -18.081 -5.709 1.00 93.56 86 THR A N 1
ATOM 673 C CA . THR A 1 86 ? 3.016 -16.814 -5.145 1.00 93.56 86 THR A CA 1
ATOM 674 C C . THR A 1 86 ? 1.497 -16.690 -5.217 1.00 93.56 86 THR A C 1
ATOM 676 O O . THR A 1 86 ? 0.883 -16.281 -4.231 1.00 93.56 86 THR A O 1
ATOM 679 N N . VAL A 1 87 ? 0.867 -17.116 -6.318 1.00 93.56 87 VAL A N 1
ATOM 680 C CA . VAL A 1 87 ? -0.600 -17.130 -6.460 1.00 93.56 87 VAL A CA 1
ATOM 681 C C . VAL A 1 87 ? -1.237 -18.113 -5.478 1.00 93.56 87 VAL A C 1
ATOM 683 O O . VAL A 1 87 ? -2.251 -17.786 -4.860 1.00 93.56 87 VAL A O 1
ATOM 686 N N . SER A 1 88 ? -0.625 -19.280 -5.260 1.00 93.88 88 SER A N 1
ATOM 687 C CA . SER A 1 88 ? -1.104 -20.244 -4.260 1.00 93.88 88 SER A CA 1
ATOM 688 C C . SER A 1 88 ? -1.026 -19.677 -2.840 1.00 93.88 88 SER A C 1
ATOM 690 O O . SER A 1 88 ? -1.978 -19.815 -2.072 1.00 93.88 88 SER A O 1
ATOM 692 N N . ILE A 1 89 ? 0.068 -18.985 -2.496 1.00 94.94 89 ILE A N 1
ATOM 693 C CA . ILE A 1 89 ? 0.223 -18.310 -1.197 1.00 94.94 89 ILE A CA 1
ATOM 694 C C . ILE A 1 89 ? -0.815 -17.195 -1.039 1.00 94.94 89 ILE A C 1
ATOM 696 O O . ILE A 1 89 ? -1.451 -17.104 0.013 1.00 94.94 89 ILE A O 1
ATOM 700 N N . TRP A 1 90 ? -1.021 -16.368 -2.066 1.00 96.06 90 TRP A N 1
ATOM 701 C CA . TRP A 1 90 ? -2.028 -15.305 -2.063 1.00 96.06 90 TRP A CA 1
ATOM 702 C C . TRP A 1 90 ? -3.442 -15.865 -1.848 1.00 96.06 90 TRP A C 1
ATOM 704 O O . TRP A 1 90 ? -4.189 -15.386 -0.985 1.00 96.06 90 TRP A O 1
ATOM 714 N N . PHE A 1 91 ? -3.791 -16.922 -2.584 1.00 94.31 91 PHE A N 1
ATOM 715 C CA . PHE A 1 91 ? -5.085 -17.588 -2.482 1.00 94.31 91 PHE A CA 1
ATOM 716 C C . PHE A 1 91 ? -5.282 -18.192 -1.090 1.00 94.31 91 PHE A C 1
ATOM 718 O O . PHE A 1 91 ? -6.274 -17.895 -0.423 1.00 94.31 91 PHE A O 1
ATOM 725 N N . LEU A 1 92 ? -4.310 -18.969 -0.600 1.00 94.19 92 LEU A N 1
ATOM 726 C CA . LEU A 1 92 ? -4.382 -19.606 0.713 1.00 94.19 92 LEU A CA 1
ATOM 727 C C . LEU A 1 92 ? -4.436 -18.578 1.848 1.00 94.19 92 LEU A C 1
ATOM 729 O O . LEU A 1 92 ? -5.170 -18.773 2.813 1.00 94.19 92 LEU A O 1
ATOM 733 N N . SER A 1 93 ? -3.729 -17.455 1.715 1.00 92.50 93 SER A N 1
ATOM 734 C CA . SER A 1 93 ? -3.778 -16.358 2.688 1.00 92.50 93 SER A CA 1
ATOM 735 C C . SER A 1 93 ? -5.147 -15.678 2.704 1.00 92.50 93 SER A C 1
ATOM 737 O O . SER A 1 93 ? -5.681 -15.391 3.773 1.00 92.50 93 SER A O 1
ATOM 739 N N . THR A 1 94 ? -5.762 -15.481 1.534 1.00 92.12 94 THR A N 1
ATOM 740 C CA . THR A 1 94 ? -7.106 -14.890 1.402 1.00 92.12 94 THR A CA 1
ATOM 741 C C . THR A 1 94 ? -8.188 -15.829 1.954 1.00 92.12 94 THR A C 1
ATOM 743 O O . THR A 1 94 ? -9.104 -15.392 2.656 1.00 92.12 94 THR A O 1
ATOM 746 N N . VAL A 1 95 ? -8.056 -17.135 1.701 1.00 92.62 95 VAL A N 1
ATOM 747 C CA . VAL A 1 95 ? -8.911 -18.188 2.269 1.00 92.62 95 VAL A CA 1
ATOM 748 C C . VAL A 1 95 ? -8.737 -18.266 3.787 1.00 92.62 95 VAL A C 1
ATOM 750 O O . VAL A 1 95 ? -9.724 -18.202 4.520 1.00 92.62 95 VAL A O 1
ATOM 753 N N . GLY A 1 96 ? -7.496 -18.331 4.273 1.00 87.94 96 GLY A N 1
ATOM 754 C CA . GLY A 1 96 ? -7.170 -18.353 5.698 1.00 87.94 96 GLY A CA 1
ATOM 755 C C . GLY A 1 96 ? -7.733 -17.137 6.424 1.00 87.94 96 GLY A C 1
ATOM 756 O O . GLY A 1 96 ? -8.358 -17.272 7.469 1.00 87.94 96 GLY A O 1
ATOM 757 N N . MET A 1 97 ? -7.647 -15.959 5.814 1.00 87.44 97 MET A N 1
ATOM 758 C CA . MET A 1 97 ? -8.234 -14.737 6.350 1.00 87.44 97 MET A CA 1
ATOM 759 C C . MET A 1 97 ? -9.770 -14.774 6.428 1.00 87.44 97 MET A C 1
ATOM 761 O O . MET A 1 97 ? -10.352 -14.185 7.337 1.00 87.44 97 MET A O 1
ATOM 765 N N . LYS A 1 98 ? -10.451 -15.478 5.513 1.00 86.06 98 LYS A N 1
ATOM 766 C CA . LYS A 1 98 ? -11.911 -15.660 5.562 1.00 86.06 98 LYS A CA 1
ATOM 767 C C . LYS A 1 98 ? -12.345 -16.601 6.692 1.00 86.06 98 LYS A C 1
ATOM 769 O O . LYS A 1 98 ? -13.384 -16.352 7.295 1.00 86.06 98 LYS A O 1
ATOM 774 N N . PHE A 1 99 ? -11.587 -17.669 6.951 1.00 86.25 99 PHE A N 1
ATOM 775 C CA . PHE A 1 99 ? -11.984 -18.727 7.890 1.00 86.25 99 PHE A CA 1
ATOM 776 C C . PHE A 1 99 ? -11.398 -18.579 9.301 1.00 86.25 99 PHE A C 1
ATOM 778 O O . PHE A 1 99 ? -12.044 -18.969 10.268 1.00 86.25 99 PHE A O 1
ATOM 785 N N . LEU A 1 100 ? -10.189 -18.030 9.438 1.00 79.44 100 LEU A N 1
ATOM 786 C CA . LEU A 1 100 ? -9.437 -18.012 10.701 1.00 79.44 100 LEU A CA 1
ATOM 787 C C . LEU A 1 100 ? -9.503 -16.672 11.437 1.00 79.44 100 LEU A C 1
ATOM 789 O O . LEU A 1 100 ? -9.109 -16.607 12.605 1.00 79.44 100 LEU A O 1
ATOM 793 N N . VAL A 1 101 ? -9.960 -15.607 10.770 1.00 80.31 101 VAL A N 1
ATOM 794 C CA . VAL A 1 101 ? -10.046 -14.263 11.352 1.00 80.31 101 VAL A CA 1
ATOM 795 C C . VAL A 1 101 ? -11.520 -13.876 11.521 1.00 80.31 101 VAL A C 1
ATOM 797 O O . VAL A 1 101 ? -12.230 -13.746 10.519 1.00 80.31 101 VAL A O 1
ATOM 800 N N . PRO A 1 102 ? -12.002 -13.673 12.761 1.00 76.62 102 PRO A N 1
ATOM 801 C CA . PRO A 1 102 ? -13.374 -13.239 12.992 1.00 76.62 102 PRO A CA 1
ATOM 802 C C . PRO A 1 102 ? -13.590 -11.834 12.416 1.00 76.62 102 PRO A C 1
ATOM 804 O O . PRO A 1 102 ? -12.753 -10.942 12.565 1.00 76.62 102 PRO A O 1
ATOM 807 N N . GLN A 1 103 ? -14.721 -11.625 11.738 1.00 76.31 103 GLN A N 1
ATOM 808 C CA . GLN A 1 103 ? -15.077 -10.301 11.227 1.00 76.31 103 GLN A CA 1
ATOM 809 C C . GLN A 1 103 ? -15.511 -9.410 12.394 1.00 76.31 103 GLN A C 1
ATOM 811 O O . GLN A 1 103 ? -16.553 -9.641 12.999 1.00 76.31 103 GLN A O 1
ATOM 816 N N . ALA A 1 104 ? -14.718 -8.381 12.693 1.00 69.62 104 ALA A N 1
ATOM 817 C CA . ALA A 1 104 ? -14.937 -7.516 13.849 1.00 69.62 104 ALA A CA 1
ATOM 818 C C . ALA A 1 104 ? -16.028 -6.451 13.616 1.00 69.62 104 ALA A C 1
ATOM 820 O O . ALA A 1 104 ? -16.628 -5.964 14.573 1.00 69.62 104 ALA A O 1
ATOM 821 N N . ARG A 1 105 ? -16.308 -6.066 12.358 1.00 66.75 105 ARG A N 1
ATOM 822 C CA . ARG A 1 105 ? -17.404 -5.136 12.016 1.00 66.75 105 ARG A CA 1
ATOM 823 C C . ARG A 1 105 ? -18.182 -5.555 10.772 1.00 66.75 105 ARG A C 1
ATOM 825 O O . ARG A 1 105 ? -17.604 -5.771 9.705 1.00 66.75 105 ARG A O 1
ATOM 832 N N . ALA A 1 106 ? -19.509 -5.529 10.887 1.00 67.94 106 ALA A N 1
ATOM 833 C CA . ALA A 1 106 ? -20.417 -5.505 9.745 1.00 67.94 106 ALA A CA 1
ATOM 834 C C . ALA A 1 106 ? -20.607 -4.056 9.231 1.00 67.94 106 ALA A C 1
ATOM 836 O O . ALA A 1 106 ? -20.625 -3.112 10.030 1.00 67.94 106 ALA A O 1
ATOM 837 N N . PRO A 1 107 ? -20.716 -3.839 7.908 1.00 64.62 107 PRO A N 1
ATOM 838 C CA . PRO A 1 107 ? -20.961 -2.514 7.338 1.00 64.62 107 PRO A CA 1
ATOM 839 C C . PRO A 1 107 ? -22.375 -2.016 7.691 1.00 64.62 107 PRO A C 1
ATOM 841 O O . PRO A 1 107 ? -23.337 -2.760 7.550 1.00 64.62 107 PRO A O 1
ATOM 844 N N . LYS A 1 108 ? -22.506 -0.754 8.131 1.00 63.94 108 LYS A N 1
ATOM 845 C CA . LYS A 1 108 ? -23.791 -0.164 8.569 1.00 63.94 108 LYS A CA 1
ATOM 846 C C . LYS A 1 108 ? -24.673 0.405 7.442 1.00 63.94 108 LYS A C 1
ATOM 848 O O . LYS A 1 108 ? -25.861 0.577 7.666 1.00 63.94 108 LYS A O 1
ATOM 853 N N . LEU A 1 109 ? -24.113 0.736 6.273 1.00 66.56 109 LEU A N 1
ATOM 854 C CA . LEU A 1 109 ? -24.871 1.298 5.135 1.00 66.56 109 LEU A CA 1
ATOM 855 C C . LEU A 1 109 ? -24.410 0.725 3.788 1.00 66.56 109 LEU A C 1
ATOM 857 O O . LEU A 1 109 ? -25.174 0.038 3.127 1.00 66.56 109 LEU A O 1
ATOM 861 N N . TRP A 1 110 ? -23.152 0.966 3.403 1.00 62.00 110 TRP A N 1
ATOM 862 C CA . TRP A 1 110 ? -22.553 0.444 2.170 1.00 62.00 110 TRP A CA 1
ATOM 863 C C . TRP A 1 110 ? -21.261 -0.295 2.497 1.00 62.00 110 TRP A C 1
ATOM 865 O O . TRP A 1 110 ? -20.327 0.270 3.071 1.00 62.00 110 TRP A O 1
ATOM 875 N N . GLY A 1 111 ? -21.225 -1.584 2.178 1.00 66.31 111 GLY A N 1
ATOM 876 C CA . GLY A 1 111 ? -20.061 -2.437 2.362 1.00 66.31 111 GLY A CA 1
ATOM 877 C C . GLY A 1 111 ? -19.674 -3.089 1.051 1.00 66.31 111 GLY A C 1
ATOM 878 O O . GLY A 1 111 ? -20.535 -3.443 0.254 1.00 66.31 111 GLY A O 1
ATOM 879 N N . VAL A 1 112 ? -18.374 -3.273 0.850 1.00 76.44 112 VAL A N 1
ATOM 880 C CA . VAL A 1 112 ? -17.862 -3.997 -0.312 1.00 76.44 112 VAL A CA 1
ATOM 881 C C . VAL A 1 112 ? -18.436 -5.424 -0.322 1.00 76.44 112 VAL A C 1
ATOM 883 O O . VAL A 1 112 ? -18.274 -6.139 0.679 1.00 76.44 112 VAL A O 1
ATOM 886 N N . PRO A 1 113 ? -19.111 -5.854 -1.406 1.00 75.88 113 PRO A N 1
ATOM 887 C CA . PRO A 1 113 ? -19.510 -7.244 -1.564 1.00 75.88 113 PRO A CA 1
ATOM 888 C C . PRO A 1 113 ? -18.241 -8.093 -1.746 1.00 75.88 113 PRO A C 1
ATOM 890 O O . PRO A 1 113 ? -17.303 -7.665 -2.410 1.00 75.88 113 PRO A O 1
ATOM 893 N N . LEU A 1 114 ? -18.189 -9.287 -1.145 1.00 81.31 114 LEU A N 1
ATOM 894 C CA . LEU A 1 114 ? -17.061 -10.235 -1.252 1.00 81.31 114 LEU A CA 1
ATOM 895 C C . LEU A 1 114 ? -15.770 -9.865 -0.487 1.00 81.31 114 LEU A C 1
ATOM 897 O O . LEU A 1 114 ? -14.669 -10.177 -0.934 1.00 81.31 114 LEU A O 1
ATOM 901 N N . VAL A 1 115 ? -15.859 -9.271 0.706 1.00 80.88 115 VAL A N 1
ATOM 902 C CA . VAL A 1 115 ? -14.701 -9.206 1.629 1.00 80.88 115 VAL A CA 1
ATOM 903 C C . VAL A 1 115 ? -14.401 -10.618 2.170 1.00 80.88 115 VAL A C 1
ATOM 905 O O . VAL A 1 115 ? -15.341 -11.278 2.624 1.00 80.88 115 VAL A O 1
ATOM 908 N N . PRO A 1 116 ? -13.146 -11.117 2.149 1.00 85.31 116 PRO A N 1
ATOM 909 C CA . PRO A 1 116 ? -11.878 -10.415 1.886 1.00 85.31 116 PRO A CA 1
ATOM 910 C C . PRO A 1 116 ? -11.350 -10.478 0.440 1.00 85.31 116 PRO A C 1
ATOM 912 O O . PRO A 1 116 ? -10.318 -9.876 0.157 1.00 85.31 116 PRO A O 1
ATOM 915 N N . TRP A 1 117 ? -12.041 -11.162 -0.473 1.00 88.25 117 TRP A N 1
ATOM 916 C CA . TRP A 1 117 ? -11.593 -11.403 -1.850 1.00 88.25 117 TRP A CA 1
ATOM 917 C C . TRP A 1 117 ? -11.417 -10.129 -2.668 1.00 88.25 117 TRP A C 1
ATOM 919 O O . TRP A 1 117 ? -10.354 -9.937 -3.245 1.00 88.25 117 TRP A O 1
ATOM 929 N N . LEU A 1 118 ? -12.422 -9.245 -2.699 1.00 90.06 118 LEU A N 1
ATOM 930 C CA . LEU A 1 118 ? -12.355 -8.046 -3.541 1.00 90.06 118 LEU A CA 1
ATOM 931 C C . LEU A 1 118 ? -11.220 -7.096 -3.108 1.00 90.06 118 LEU A C 1
ATOM 933 O O . LEU A 1 118 ? -10.428 -6.698 -3.963 1.00 90.06 118 LEU A O 1
ATOM 937 N N . PRO A 1 119 ? -11.053 -6.774 -1.806 1.00 90.25 119 PRO A N 1
ATOM 938 C CA . PRO A 1 119 ? -9.906 -5.979 -1.373 1.00 90.25 119 PRO A CA 1
ATOM 939 C C . PRO A 1 119 ? -8.563 -6.699 -1.576 1.00 90.25 119 PRO A C 1
ATOM 941 O O . PRO A 1 119 ? -7.600 -6.057 -1.979 1.00 90.25 119 PRO A O 1
ATOM 944 N N . SER A 1 120 ? -8.489 -8.018 -1.354 1.00 92.50 120 SER A N 1
ATOM 945 C CA . SER A 1 120 ? -7.258 -8.796 -1.580 1.00 92.50 120 SER A CA 1
ATOM 946 C C . SER A 1 120 ? -6.834 -8.811 -3.056 1.00 92.50 120 SER A C 1
ATOM 948 O O . SER A 1 120 ? -5.663 -8.603 -3.370 1.00 92.50 120 SER A O 1
ATOM 950 N N . ALA A 1 121 ? -7.785 -8.992 -3.976 1.00 93.62 121 ALA A N 1
ATOM 951 C CA . ALA A 1 121 ? -7.535 -8.939 -5.414 1.00 93.62 121 ALA A CA 1
ATOM 952 C C . ALA A 1 121 ? -7.102 -7.537 -5.863 1.00 93.62 121 ALA A C 1
ATOM 954 O O . ALA A 1 121 ? -6.171 -7.409 -6.653 1.00 93.62 121 ALA A O 1
ATOM 955 N N . SER A 1 122 ? -7.718 -6.483 -5.314 1.00 94.62 122 SER A N 1
ATOM 956 C CA . SER A 1 122 ? -7.293 -5.102 -5.569 1.00 94.62 122 SER A CA 1
ATOM 957 C C . SER A 1 122 ? -5.833 -4.876 -5.162 1.00 94.62 122 SER A C 1
ATOM 959 O O . SER A 1 122 ? -5.071 -4.302 -5.933 1.00 94.62 122 SER A O 1
ATOM 961 N N . ILE A 1 123 ? -5.405 -5.377 -3.997 1.00 95.31 123 ILE A N 1
ATOM 962 C CA . ILE A 1 123 ? -4.000 -5.297 -3.564 1.00 95.31 123 ILE A CA 1
ATOM 963 C C . ILE A 1 123 ? -3.081 -5.991 -4.577 1.00 95.31 123 ILE A C 1
ATOM 965 O O . ILE A 1 123 ? -2.109 -5.384 -5.025 1.00 95.31 123 ILE A O 1
ATOM 969 N N . ALA A 1 124 ? -3.406 -7.225 -4.969 1.00 94.56 124 ALA A N 1
ATOM 970 C CA . ALA A 1 124 ? -2.587 -8.000 -5.898 1.00 94.56 124 ALA A CA 1
ATOM 971 C C . ALA A 1 124 ? -2.439 -7.306 -7.262 1.00 94.56 124 ALA A C 1
ATOM 973 O O . ALA A 1 124 ? -1.323 -7.153 -7.754 1.00 94.56 124 ALA A O 1
ATOM 974 N N . ILE A 1 125 ? -3.545 -6.823 -7.838 1.00 94.31 125 ILE A N 1
ATOM 975 C CA . ILE A 1 125 ? -3.544 -6.132 -9.134 1.00 94.31 125 ILE A CA 1
ATOM 976 C C . ILE A 1 125 ? -2.755 -4.822 -9.055 1.00 94.31 125 ILE A C 1
ATOM 978 O O . ILE A 1 125 ? -1.911 -4.575 -9.910 1.00 94.31 125 ILE A O 1
ATOM 982 N N . ASN A 1 126 ? -2.983 -3.990 -8.031 1.00 96.06 126 ASN A N 1
ATOM 983 C CA . ASN A 1 126 ? -2.271 -2.714 -7.908 1.00 96.06 126 ASN A CA 1
ATOM 984 C C . ASN A 1 126 ? -0.757 -2.915 -7.744 1.00 96.06 126 ASN A C 1
ATOM 986 O O . ASN A 1 126 ? 0.023 -2.178 -8.339 1.00 96.06 126 ASN A O 1
ATOM 990 N N . ILE A 1 127 ? -0.332 -3.928 -6.982 1.00 94.50 127 ILE A N 1
ATOM 991 C CA . ILE A 1 127 ? 1.091 -4.247 -6.807 1.00 94.50 127 ILE A CA 1
ATOM 992 C C . ILE A 1 127 ? 1.697 -4.818 -8.094 1.00 94.50 127 ILE A C 1
ATOM 994 O O . ILE A 1 127 ? 2.811 -4.450 -8.456 1.00 94.50 127 ILE A O 1
ATOM 998 N N . PHE A 1 128 ? 0.969 -5.668 -8.817 1.00 93.50 128 PHE A N 1
ATOM 999 C CA . PHE A 1 128 ? 1.417 -6.180 -10.112 1.00 93.50 128 PHE A CA 1
ATOM 1000 C C . PHE A 1 128 ? 1.602 -5.056 -11.142 1.00 93.50 128 PHE A C 1
ATOM 1002 O O . PHE A 1 128 ? 2.625 -4.997 -11.824 1.00 93.50 128 PHE A O 1
ATOM 1009 N N . LEU A 1 129 ? 0.650 -4.120 -11.205 1.00 92.31 129 LEU A N 1
ATOM 1010 C CA . LEU A 1 129 ? 0.748 -2.942 -12.066 1.00 92.31 129 LEU A CA 1
ATOM 1011 C C . LEU A 1 129 ? 1.914 -2.037 -11.659 1.00 92.31 129 LEU A C 1
ATOM 1013 O O . LEU A 1 129 ? 2.614 -1.543 -12.535 1.00 92.31 129 LEU A O 1
ATOM 1017 N N . LEU A 1 130 ? 2.181 -1.877 -10.358 1.00 91.38 130 LEU A N 1
ATOM 1018 C CA . LEU A 1 130 ? 3.384 -1.187 -9.879 1.00 91.38 130 LEU A CA 1
ATOM 1019 C C . LEU A 1 130 ? 4.667 -1.875 -10.371 1.00 91.38 130 LEU A C 1
ATOM 1021 O O . LEU A 1 130 ? 5.587 -1.185 -10.791 1.00 91.38 130 LEU A O 1
ATOM 1025 N N . GLY A 1 131 ? 4.717 -3.210 -10.382 1.00 87.94 131 GLY A N 1
ATOM 1026 C CA . GLY A 1 131 ? 5.844 -3.970 -10.940 1.00 87.94 131 GLY A CA 1
ATOM 1027 C C . GLY A 1 131 ? 6.001 -3.868 -12.460 1.00 87.94 131 GLY A C 1
ATOM 1028 O O . GLY A 1 131 ? 7.020 -4.290 -12.988 1.00 87.94 131 GLY A O 1
ATOM 1029 N N . SER A 1 132 ? 5.012 -3.317 -13.168 1.00 89.00 132 SER A N 1
ATOM 1030 C CA . SER A 1 132 ? 5.057 -3.102 -14.621 1.00 89.00 132 SER A CA 1
ATOM 1031 C C . SER A 1 132 ? 5.481 -1.677 -15.008 1.00 89.00 132 SER A C 1
ATOM 1033 O O . SER A 1 132 ? 5.477 -1.343 -16.189 1.00 89.00 132 SER A O 1
ATOM 1035 N N . ILE A 1 133 ? 5.795 -0.819 -14.030 1.00 88.62 133 ILE A N 1
ATOM 1036 C CA . ILE A 1 133 ? 6.215 0.570 -14.251 1.00 88.62 133 ILE A CA 1
ATOM 1037 C C . ILE A 1 133 ? 7.743 0.667 -14.233 1.00 88.62 133 ILE A C 1
ATOM 1039 O O . ILE A 1 133 ? 8.409 0.020 -13.428 1.00 88.62 133 ILE A O 1
ATOM 1043 N N . ASP A 1 134 ? 8.291 1.544 -15.076 1.00 86.88 134 ASP A N 1
ATOM 1044 C CA . ASP A 1 134 ? 9.727 1.805 -15.166 1.00 86.88 134 ASP A CA 1
ATOM 1045 C C . ASP A 1 134 ? 10.358 2.255 -13.836 1.00 86.88 134 ASP A C 1
ATOM 1047 O O . ASP A 1 134 ? 9.875 3.165 -13.151 1.00 86.88 134 ASP A O 1
ATOM 1051 N N . GLU A 1 135 ? 11.549 1.730 -13.537 1.00 85.25 135 GLU A N 1
ATOM 1052 C CA . GLU A 1 135 ? 12.335 2.093 -12.347 1.00 85.25 135 GLU A CA 1
ATOM 1053 C C . GLU A 1 135 ? 12.618 3.603 -12.257 1.00 85.25 135 GLU A C 1
ATOM 1055 O O . GLU A 1 135 ? 12.586 4.213 -11.185 1.00 85.25 135 GLU A O 1
ATOM 1060 N N . LYS A 1 136 ? 12.848 4.253 -13.407 1.00 86.75 136 LYS A N 1
ATOM 1061 C CA . LYS A 1 136 ? 13.089 5.705 -13.481 1.00 86.75 136 LYS A CA 1
ATOM 1062 C C . LYS A 1 136 ? 11.883 6.507 -12.994 1.00 86.75 136 LYS A C 1
ATOM 1064 O O . LYS A 1 136 ? 12.057 7.595 -12.439 1.00 86.75 136 LYS A O 1
ATOM 1069 N N . SER A 1 137 ? 10.678 5.986 -13.195 1.00 86.06 137 SER A N 1
ATOM 1070 C CA . SER A 1 137 ? 9.441 6.625 -12.755 1.00 86.06 137 SER A CA 1
ATOM 1071 C C . SER A 1 137 ? 9.261 6.489 -11.242 1.00 86.06 137 SER A C 1
ATOM 1073 O O . SER A 1 137 ? 8.876 7.469 -10.602 1.00 86.06 137 SER A O 1
ATOM 1075 N N . PHE A 1 138 ? 9.692 5.375 -10.639 1.00 86.44 138 PHE A N 1
ATOM 1076 C CA . PHE A 1 138 ? 9.760 5.230 -9.178 1.00 86.44 138 PHE A CA 1
ATOM 1077 C C . PHE A 1 138 ? 10.717 6.222 -8.517 1.00 86.44 138 PHE A C 1
ATOM 1079 O O . PHE A 1 138 ? 10.351 6.848 -7.523 1.00 86.44 138 PHE A O 1
ATOM 1086 N N . VAL A 1 139 ? 11.919 6.413 -9.071 1.00 88.38 139 VAL A N 1
ATOM 1087 C CA . VAL A 1 139 ? 12.892 7.371 -8.515 1.00 88.38 139 VAL A CA 1
ATOM 1088 C C . VAL A 1 139 ? 12.325 8.792 -8.533 1.00 88.38 139 VAL A C 1
ATOM 1090 O O . VAL A 1 139 ? 12.384 9.506 -7.531 1.00 88.38 139 VAL A O 1
ATOM 1093 N N . ARG A 1 140 ? 11.724 9.202 -9.657 1.00 87.25 140 ARG A N 1
ATOM 1094 C CA . ARG A 1 140 ? 11.091 10.524 -9.791 1.00 87.25 140 ARG A CA 1
ATOM 1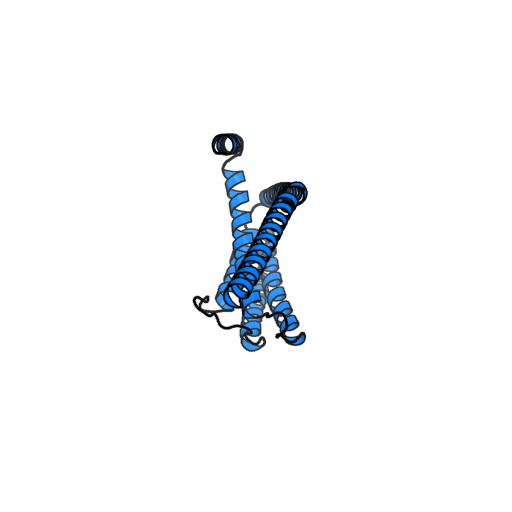095 C C . ARG A 1 140 ? 9.928 10.691 -8.821 1.00 87.25 140 ARG A C 1
ATOM 1097 O O . ARG A 1 140 ? 9.835 11.732 -8.176 1.00 87.25 140 ARG A O 1
ATOM 1104 N N . PHE A 1 141 ? 9.073 9.674 -8.713 1.00 87.00 141 PHE A N 1
ATOM 1105 C CA . PHE A 1 141 ? 7.969 9.656 -7.761 1.00 87.00 141 PHE A CA 1
ATOM 1106 C C . PHE A 1 141 ? 8.483 9.828 -6.331 1.00 87.00 141 PHE A C 1
ATOM 1108 O O . PHE A 1 141 ? 8.042 10.740 -5.643 1.00 87.00 141 PHE A O 1
ATOM 1115 N N . GLY A 1 142 ? 9.492 9.055 -5.925 1.00 88.69 142 GLY A N 1
ATOM 1116 C CA . GLY A 1 142 ? 10.092 9.143 -4.594 1.00 88.69 142 GLY A CA 1
ATOM 1117 C C . GLY A 1 142 ? 10.640 10.533 -4.262 1.00 88.69 142 GLY A C 1
ATOM 1118 O O . GLY A 1 142 ? 10.360 11.052 -3.183 1.00 88.69 142 GLY A O 1
ATOM 1119 N N . ILE A 1 143 ? 11.359 11.171 -5.193 1.00 89.62 143 ILE A N 1
ATOM 1120 C CA . ILE A 1 143 ? 11.878 12.536 -4.999 1.00 89.62 143 ILE A CA 1
ATOM 1121 C C . ILE A 1 143 ? 10.726 13.534 -4.822 1.00 89.62 143 ILE A C 1
ATOM 1123 O O . ILE A 1 143 ? 10.725 14.303 -3.861 1.00 89.62 143 ILE A O 1
ATOM 1127 N N . TRP A 1 144 ? 9.725 13.514 -5.707 1.00 85.75 144 TRP A N 1
ATOM 1128 C CA . TRP A 1 144 ? 8.585 14.432 -5.620 1.00 85.75 144 TRP A CA 1
ATOM 1129 C C . TRP A 1 144 ? 7.747 14.206 -4.362 1.00 85.75 144 TRP A C 1
ATOM 1131 O O . TRP A 1 144 ? 7.359 15.171 -3.705 1.00 85.75 144 TRP A O 1
ATOM 1141 N N . THR A 1 145 ? 7.518 12.952 -3.974 1.00 88.44 145 THR A N 1
ATOM 1142 C CA . THR A 1 145 ? 6.850 12.609 -2.717 1.00 88.44 145 THR A CA 1
ATOM 1143 C C . THR A 1 145 ? 7.650 13.100 -1.514 1.00 88.44 145 THR A C 1
ATOM 1145 O O . THR A 1 145 ? 7.060 13.671 -0.603 1.00 88.44 145 THR A O 1
ATOM 1148 N N . ALA A 1 146 ? 8.978 12.954 -1.505 1.00 91.44 146 ALA A N 1
ATOM 1149 C CA . ALA A 1 146 ? 9.821 13.454 -0.419 1.00 91.44 146 ALA A CA 1
ATOM 1150 C C . ALA A 1 146 ? 9.754 14.984 -0.300 1.00 91.44 146 ALA A C 1
ATOM 1152 O O . ALA A 1 146 ? 9.564 15.504 0.798 1.00 91.44 146 ALA A O 1
ATOM 1153 N N . VAL A 1 147 ? 9.827 15.709 -1.422 1.00 90.50 147 VAL A N 1
ATOM 1154 C CA . VAL A 1 147 ? 9.669 17.173 -1.449 1.00 90.50 147 VAL A CA 1
ATOM 1155 C C . VAL A 1 147 ? 8.293 17.585 -0.918 1.00 90.50 147 VAL A C 1
ATOM 1157 O O . VAL A 1 147 ? 8.203 18.469 -0.065 1.00 90.50 147 VAL A O 1
ATOM 1160 N N . LEU A 1 148 ? 7.225 16.915 -1.365 1.00 87.81 148 LEU A N 1
ATOM 1161 C CA . LEU A 1 148 ? 5.864 17.160 -0.882 1.00 87.81 148 LEU A CA 1
ATOM 1162 C C . LEU A 1 148 ? 5.721 16.870 0.616 1.00 87.81 148 LEU A C 1
ATOM 1164 O O . LEU A 1 148 ? 5.058 17.634 1.312 1.00 87.81 148 LEU A O 1
ATOM 1168 N N . LEU A 1 149 ? 6.358 15.815 1.127 1.00 90.31 149 LEU A N 1
ATOM 1169 C CA . LEU A 1 149 ? 6.356 15.489 2.553 1.00 90.31 149 LEU A CA 1
ATOM 1170 C C . LEU A 1 149 ? 7.105 16.536 3.378 1.00 90.31 149 LEU A C 1
ATOM 1172 O O . LEU A 1 149 ? 6.594 16.956 4.411 1.00 90.31 149 LEU A O 1
ATOM 1176 N N . VAL A 1 150 ? 8.271 17.007 2.926 1.00 93.25 150 VAL A N 1
ATOM 1177 C CA . VAL A 1 150 ? 9.012 18.084 3.606 1.00 93.25 150 VAL A CA 1
ATOM 1178 C C . VAL A 1 150 ? 8.173 19.360 3.656 1.00 93.25 150 VAL A C 1
ATOM 1180 O O . VAL A 1 150 ? 8.016 19.951 4.724 1.00 93.25 150 VAL A O 1
ATOM 1183 N N . TYR A 1 151 ? 7.568 19.755 2.533 1.00 91.38 151 TYR A N 1
ATOM 1184 C CA . TYR A 1 151 ? 6.643 20.888 2.496 1.00 91.38 151 TYR A CA 1
ATOM 1185 C C . TYR A 1 151 ? 5.449 20.684 3.442 1.00 91.38 151 TYR A C 1
ATOM 1187 O O . TYR A 1 151 ? 5.085 21.590 4.197 1.00 91.38 151 TYR A O 1
ATOM 1195 N N . TYR A 1 152 ? 4.867 19.482 3.447 1.00 88.69 152 TYR A N 1
ATOM 1196 C CA . TYR A 1 152 ? 3.763 19.134 4.330 1.00 88.69 152 TYR A CA 1
ATOM 1197 C C . TYR A 1 152 ? 4.164 19.236 5.805 1.00 88.69 152 TYR A C 1
ATOM 1199 O O . TYR A 1 152 ? 3.432 19.845 6.569 1.00 88.69 152 TYR A O 1
ATOM 1207 N N . PHE A 1 153 ? 5.320 18.725 6.227 1.00 90.31 153 PHE A N 1
ATOM 1208 C CA . PHE A 1 153 ? 5.743 18.816 7.629 1.00 90.31 153 PHE A CA 1
ATOM 1209 C C . PHE A 1 153 ? 6.084 20.244 8.063 1.00 90.31 153 PHE A C 1
ATOM 1211 O O . PHE A 1 153 ? 5.717 20.648 9.166 1.00 90.31 153 PHE A O 1
ATOM 1218 N N . LEU A 1 154 ? 6.762 21.018 7.212 1.00 89.06 154 LEU A N 1
ATOM 1219 C CA . LEU A 1 154 ? 7.187 22.375 7.559 1.00 89.06 154 LEU A CA 1
ATOM 1220 C C . LEU A 1 154 ? 6.027 23.370 7.549 1.00 89.06 154 LEU A C 1
ATOM 1222 O O . LEU A 1 154 ? 5.920 24.180 8.462 1.00 89.06 154 LEU A O 1
ATOM 1226 N N . PHE A 1 155 ? 5.139 23.295 6.561 1.00 86.88 155 PHE A N 1
ATOM 1227 C CA . PHE A 1 155 ? 4.069 24.279 6.385 1.00 86.88 155 PHE A CA 1
ATOM 1228 C C . PHE A 1 155 ? 2.683 23.670 6.555 1.00 86.88 155 PHE A C 1
ATOM 1230 O O . PHE A 1 155 ? 1.869 24.204 7.304 1.00 86.88 155 PHE A O 1
ATOM 1237 N N . GLY A 1 156 ? 2.409 22.547 5.888 1.00 82.62 156 GLY A N 1
ATOM 1238 C CA . GLY A 1 156 ? 1.076 21.935 5.878 1.00 82.62 156 GLY A CA 1
ATOM 1239 C C . GLY A 1 156 ? 0.580 21.525 7.267 1.00 82.62 156 GLY A C 1
ATOM 1240 O O . GLY A 1 156 ? -0.559 21.817 7.633 1.00 82.62 156 GLY A O 1
ATOM 1241 N N . LEU A 1 157 ? 1.440 20.895 8.065 1.00 88.25 157 LEU A N 1
ATOM 1242 C CA . LEU A 1 157 ? 1.128 20.413 9.402 1.00 88.25 157 LEU A CA 1
ATOM 1243 C C . LEU A 1 157 ? 0.907 21.581 10.362 1.00 88.25 157 LEU A C 1
ATOM 1245 O O . LEU A 1 157 ? -0.081 21.572 11.088 1.00 88.25 157 LEU A O 1
ATOM 1249 N N . HIS A 1 158 ? 1.775 22.595 10.325 1.00 82.12 158 HIS A N 1
ATOM 1250 C CA . HIS A 1 158 ? 1.639 23.790 11.159 1.00 82.12 158 HIS A CA 1
ATOM 1251 C C . HIS A 1 158 ? 0.370 24.570 10.810 1.00 82.12 158 HIS A C 1
ATOM 1253 O O . HIS A 1 158 ? -0.425 24.855 11.698 1.00 82.12 158 HIS A O 1
ATOM 1259 N N . ALA A 1 159 ? 0.097 24.796 9.522 1.00 84.62 159 ALA A N 1
ATOM 1260 C CA . ALA A 1 159 ? -1.125 25.468 9.086 1.00 84.62 159 ALA A CA 1
ATOM 1261 C C . ALA A 1 159 ? -2.393 24.699 9.504 1.00 84.62 159 ALA A C 1
ATOM 1263 O O . ALA A 1 159 ? -3.363 25.294 9.981 1.00 84.62 159 ALA A O 1
ATOM 1264 N N . THR A 1 160 ? -2.381 23.368 9.369 1.00 82.12 160 THR A N 1
ATOM 1265 C CA . THR A 1 160 ? -3.511 22.515 9.773 1.00 82.12 160 THR A CA 1
ATOM 1266 C C . THR A 1 160 ? -3.688 22.507 11.292 1.00 82.12 160 THR A C 1
ATOM 1268 O O . THR A 1 160 ? -4.813 22.586 11.783 1.00 82.12 160 THR A O 1
ATOM 1271 N N . TYR A 1 161 ? -2.590 22.446 12.046 1.00 80.62 161 TYR A N 1
ATOM 1272 C CA . TYR A 1 161 ? -2.599 22.463 13.506 1.00 80.62 161 TYR A CA 1
ATOM 1273 C C . TYR A 1 161 ? -3.087 23.803 14.064 1.00 80.62 161 TYR A C 1
ATOM 1275 O O . TYR A 1 161 ? -3.939 23.821 14.952 1.00 80.62 161 TYR A O 1
ATOM 1283 N N . ASP A 1 162 ? -2.613 24.917 13.510 1.00 82.94 162 ASP A N 1
ATOM 1284 C CA . ASP A 1 162 ? -3.024 26.258 13.923 1.00 82.94 162 ASP A CA 1
ATOM 1285 C C . ASP A 1 162 ? -4.507 26.495 13.636 1.00 82.94 162 ASP A C 1
ATOM 1287 O O . ASP A 1 162 ? -5.236 26.987 14.500 1.00 82.94 162 ASP A O 1
ATOM 1291 N N . THR A 1 163 ? -4.984 26.044 12.472 1.00 81.75 163 THR A N 1
ATOM 1292 C CA . THR A 1 163 ? -6.411 26.087 12.123 1.00 81.75 163 THR A CA 1
ATOM 1293 C C . THR A 1 163 ? -7.237 25.237 13.092 1.00 81.75 163 THR A C 1
ATOM 1295 O O . THR A 1 163 ? -8.214 25.725 13.656 1.00 81.75 163 THR A O 1
ATOM 1298 N N . ALA A 1 164 ? -6.821 23.994 13.365 1.00 84.00 164 ALA A N 1
ATOM 1299 C CA . ALA A 1 164 ? -7.518 23.114 14.303 1.00 84.00 164 ALA A CA 1
ATOM 1300 C C . ALA A 1 164 ? -7.568 23.706 15.722 1.00 84.00 164 ALA A C 1
ATOM 1302 O O . ALA A 1 164 ? -8.609 23.670 16.380 1.00 84.00 164 ALA A O 1
ATOM 1303 N N . LYS A 1 165 ? -6.467 24.299 16.195 1.00 84.94 165 LYS A N 1
ATOM 1304 C CA . LYS A 1 165 ? -6.390 24.937 17.514 1.00 84.94 165 LYS A CA 1
ATOM 1305 C C . LYS A 1 165 ? -7.262 26.193 17.595 1.00 84.94 165 LYS A C 1
ATOM 1307 O O . LYS A 1 165 ? -7.899 26.412 18.627 1.00 84.94 165 LYS A O 1
ATOM 1312 N N . ALA A 1 166 ? -7.332 26.984 16.523 1.00 84.44 166 ALA A N 1
ATOM 1313 C CA . ALA A 1 166 ? -8.229 28.133 16.430 1.00 84.44 166 ALA A CA 1
ATOM 1314 C C . ALA A 1 166 ? -9.704 27.703 16.508 1.00 84.44 166 ALA A C 1
ATOM 1316 O O . ALA A 1 166 ? -10.437 28.223 17.347 1.00 84.44 166 ALA A O 1
ATOM 1317 N N . THR A 1 167 ? -10.112 26.684 15.741 1.00 86.50 167 THR A N 1
ATOM 1318 C CA . THR A 1 167 ? -11.482 26.141 15.783 1.00 86.50 167 THR A CA 1
ATOM 1319 C C . THR A 1 167 ? -11.842 25.582 17.163 1.00 86.50 167 THR A C 1
ATOM 1321 O O . THR A 1 167 ? -12.956 25.778 17.645 1.00 86.50 167 THR A O 1
ATOM 1324 N N . LEU A 1 168 ? -10.906 24.908 17.845 1.00 87.81 168 LEU A N 1
ATOM 1325 C CA . LEU A 1 168 ? -11.133 24.415 19.209 1.00 87.81 168 LEU A CA 1
ATOM 1326 C C . LEU A 1 168 ? -11.310 25.556 20.221 1.00 87.81 168 LEU A C 1
ATOM 1328 O O . LEU A 1 168 ? -12.163 25.452 21.103 1.00 87.81 168 LEU A O 1
ATOM 1332 N N . LYS A 1 169 ? -10.533 26.639 20.091 1.00 88.00 169 LYS A N 1
ATOM 1333 C CA . LYS A 1 169 ? -10.630 27.826 20.955 1.00 88.00 169 LYS A CA 1
ATOM 1334 C C . LYS A 1 169 ? -11.937 28.592 20.734 1.00 88.00 169 LYS A C 1
ATOM 1336 O O . LYS A 1 169 ? -12.542 29.054 21.694 1.00 88.00 169 LYS A O 1
ATOM 1341 N N . GLU A 1 170 ? -12.383 28.711 19.489 1.00 89.12 170 GLU A N 1
ATOM 1342 C CA . GLU A 1 170 ? -13.679 29.307 19.159 1.00 89.12 170 GLU A CA 1
ATOM 1343 C C . GLU A 1 170 ? -14.829 28.473 19.737 1.00 89.12 170 GLU A C 1
ATOM 1345 O O . GLU A 1 170 ? -15.703 29.004 20.420 1.00 89.12 170 GLU A O 1
ATOM 1350 N N . LYS A 1 171 ? -14.777 27.145 19.566 1.00 86.94 171 LYS A N 1
ATOM 1351 C CA . LYS A 1 171 ? -15.794 26.230 20.097 1.00 86.94 171 LYS A CA 1
ATOM 1352 C C . LYS A 1 171 ? -15.870 26.254 21.627 1.00 86.94 171 LYS A C 1
ATOM 1354 O O . LYS A 1 171 ? -16.964 26.153 22.177 1.00 86.94 171 LYS A O 1
ATOM 1359 N N . SER A 1 172 ? -14.740 26.391 22.326 1.00 84.94 172 SER A N 1
ATOM 1360 C CA . SER A 1 172 ? -14.740 26.531 23.788 1.00 84.94 172 SER A CA 1
ATOM 1361 C C . SER A 1 172 ? -15.250 27.900 24.245 1.00 84.94 172 SER A C 1
ATOM 1363 O O . SER A 1 172 ? -15.998 27.962 25.216 1.00 84.94 172 SER A O 1
ATOM 1365 N N . ALA A 1 173 ? -14.923 28.982 23.531 1.00 87.38 173 ALA A N 1
ATOM 1366 C CA . ALA A 1 173 ? -15.448 30.316 23.822 1.00 87.38 173 ALA A CA 1
ATOM 1367 C C . ALA A 1 173 ? -16.972 30.397 23.628 1.00 87.38 173 ALA A C 1
ATOM 1369 O O . ALA A 1 173 ? -17.662 30.946 24.486 1.00 87.38 173 ALA A O 1
ATOM 1370 N N . LEU A 1 174 ? -17.500 29.799 22.553 1.00 86.62 174 LEU A N 1
ATOM 1371 C CA . LEU A 1 174 ? -18.939 29.733 22.289 1.00 86.62 174 LEU A CA 1
ATOM 1372 C C . LEU A 1 174 ? -19.671 28.951 23.390 1.00 86.62 174 LEU A C 1
ATOM 1374 O O . LEU A 1 174 ? -20.667 29.424 23.925 1.00 86.62 174 LEU A O 1
ATOM 1378 N N . LYS A 1 175 ? -19.118 27.798 23.794 1.00 87.06 175 LYS A N 1
ATOM 1379 C CA . LYS A 1 175 ? -19.666 26.983 24.885 1.00 87.06 175 LYS A CA 1
ATOM 1380 C C . LYS A 1 175 ? -19.722 27.757 26.209 1.00 87.06 175 LYS A C 1
ATOM 1382 O O . LYS A 1 175 ? -20.735 27.716 26.898 1.00 87.06 175 LYS A O 1
ATOM 1387 N N . ASN A 1 176 ? -18.667 28.500 26.543 1.00 84.38 176 ASN A N 1
ATOM 1388 C CA . ASN A 1 176 ? -18.638 29.322 27.756 1.00 84.38 176 ASN A CA 1
ATOM 1389 C C . ASN A 1 176 ? -19.672 30.467 27.704 1.00 84.38 176 ASN A C 1
ATOM 1391 O O . ASN A 1 176 ? -20.243 30.825 28.733 1.00 84.38 176 ASN A O 1
ATOM 1395 N N . ALA A 1 177 ? -19.930 31.035 26.520 1.00 84.44 177 ALA A N 1
ATOM 1396 C CA . ALA A 1 177 ? -20.948 32.069 26.328 1.00 84.44 177 ALA A CA 1
ATOM 1397 C C . ALA A 1 177 ? -22.380 31.510 26.436 1.00 84.44 177 ALA A C 1
ATOM 1399 O O . ALA A 1 177 ? -23.234 32.145 27.056 1.00 84.44 177 ALA A O 1
ATOM 1400 N N . GLU A 1 178 ? -22.637 30.314 25.896 1.00 80.50 178 GLU A N 1
ATOM 1401 C CA . GLU A 1 178 ? -23.917 29.610 26.047 1.00 80.50 178 GLU A CA 1
ATOM 1402 C C . GLU A 1 178 ? -24.188 29.246 27.514 1.00 80.50 178 GLU A C 1
ATOM 1404 O O . GLU A 1 178 ? -25.263 29.545 28.029 1.00 80.50 178 GLU A O 1
ATOM 1409 N N . GLU A 1 179 ? -23.211 28.677 28.226 1.00 80.06 179 GLU A N 1
ATOM 1410 C CA . GLU A 1 179 ? -23.351 28.337 29.650 1.00 80.06 179 GLU A CA 1
ATOM 1411 C C . GLU A 1 179 ? -23.575 29.588 30.520 1.00 80.06 179 GLU A C 1
ATOM 1413 O O . GLU A 1 179 ? -24.423 29.575 31.417 1.00 80.06 179 GLU A O 1
ATOM 1418 N N . GLY A 1 180 ? -22.886 30.695 30.216 1.00 74.00 180 GLY A N 1
ATOM 1419 C CA . GLY A 1 180 ? -23.093 31.984 30.881 1.00 74.00 180 GLY A CA 1
ATOM 1420 C C . GLY A 1 180 ? -24.474 32.597 30.611 1.00 74.00 180 GLY A C 1
ATOM 1421 O O . GLY A 1 180 ? -25.119 33.092 31.535 1.00 74.00 180 GLY A O 1
ATOM 1422 N N . SER A 1 181 ? -24.966 32.521 29.370 1.00 67.06 181 SER A N 1
ATOM 1423 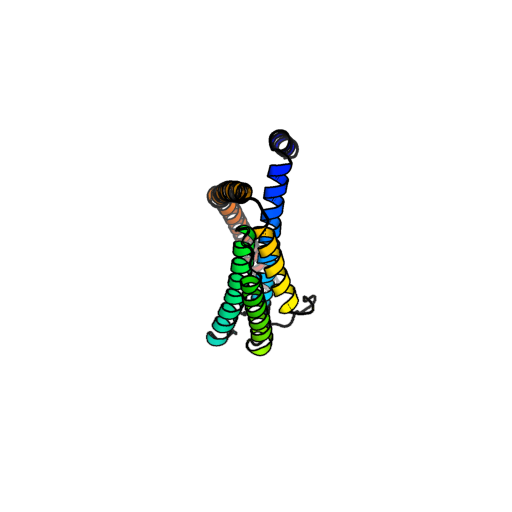C CA . SER A 1 181 ? -26.307 32.991 28.994 1.00 67.06 181 SER A CA 1
ATOM 1424 C C . SER A 1 181 ? -27.414 32.157 29.649 1.00 67.06 181 SER A C 1
ATOM 1426 O O . SER A 1 181 ? -28.382 32.710 30.173 1.00 67.06 181 SER A O 1
ATOM 1428 N N . VAL A 1 182 ? -27.247 30.832 29.703 1.00 71.12 182 VAL A N 1
ATOM 1429 C CA . VAL A 1 182 ? -28.185 29.915 30.368 1.00 71.12 182 VAL A CA 1
ATOM 1430 C C . VAL A 1 182 ? -28.224 30.162 31.879 1.00 71.12 182 VAL A C 1
ATOM 1432 O O . VAL A 1 182 ? -29.308 30.178 32.465 1.00 71.12 182 VAL A O 1
ATOM 1435 N N . ALA A 1 183 ? -27.072 30.399 32.514 1.00 70.75 183 ALA A N 1
ATOM 1436 C CA . ALA A 1 183 ? -27.005 30.738 33.934 1.00 70.75 183 ALA A CA 1
ATOM 1437 C C . ALA A 1 183 ? -27.709 32.071 34.244 1.00 70.75 183 ALA A C 1
ATOM 1439 O O . ALA A 1 183 ? -28.491 32.131 35.192 1.00 70.75 183 ALA A O 1
ATOM 1440 N N . ALA A 1 184 ? -27.496 33.098 33.413 1.00 68.25 184 ALA A N 1
ATOM 1441 C CA . ALA A 1 184 ? -28.128 34.410 33.559 1.00 68.25 184 ALA A CA 1
ATOM 1442 C C . ALA A 1 184 ? -29.652 34.373 33.348 1.00 68.25 184 ALA A C 1
ATOM 1444 O O . ALA A 1 184 ? -30.393 35.063 34.043 1.00 68.25 184 ALA A O 1
ATOM 1445 N N . ASN A 1 185 ? -30.141 33.547 32.417 1.00 65.12 185 ASN A N 1
ATOM 1446 C CA . ASN A 1 185 ? -31.577 33.396 32.183 1.00 65.12 185 ASN A CA 1
ATOM 1447 C C . ASN A 1 185 ? -32.269 32.673 33.356 1.00 65.12 185 ASN A C 1
ATOM 1449 O O . ASN A 1 185 ? -33.382 33.008 33.752 1.00 65.12 185 ASN A O 1
ATOM 1453 N N . LYS A 1 186 ? -31.584 31.703 33.975 1.00 64.56 186 LYS A N 1
ATOM 1454 C CA . LYS A 1 186 ? -32.110 30.952 35.123 1.00 64.56 186 LYS A CA 1
ATOM 1455 C C . LYS A 1 186 ? -32.210 31.802 36.396 1.00 64.56 186 LYS A C 1
ATOM 1457 O O . LYS A 1 186 ? -33.136 31.596 37.173 1.00 64.56 186 LYS A O 1
ATOM 1462 N N . THR A 1 187 ? -31.300 32.757 36.602 1.00 62.59 187 THR A N 1
ATOM 1463 C CA . THR A 1 187 ? -31.388 33.728 37.707 1.00 62.59 187 THR A CA 1
ATOM 1464 C C . THR A 1 187 ? -32.486 34.766 37.483 1.00 62.59 187 THR A C 1
ATOM 1466 O O . THR A 1 187 ? -33.174 35.123 38.434 1.00 62.59 187 THR A O 1
ATOM 1469 N N . LEU A 1 188 ? -32.715 35.194 36.239 1.00 62.19 188 LEU A N 1
ATOM 1470 C CA . LEU A 1 188 ? -33.773 36.153 35.891 1.00 62.19 188 LEU A CA 1
ATOM 1471 C C . LEU A 1 188 ? -35.189 35.605 36.140 1.00 62.19 188 LEU A C 1
ATOM 1473 O O . LEU A 1 188 ? -36.078 36.360 36.507 1.00 62.19 188 LEU A O 1
ATOM 1477 N N . HIS A 1 189 ? -35.389 34.294 35.993 1.00 56.94 189 HIS A N 1
ATOM 1478 C CA . HIS A 1 189 ? -36.668 33.626 36.267 1.00 56.94 189 HIS A CA 1
ATOM 1479 C C . HIS A 1 189 ? -36.869 33.185 37.730 1.00 56.94 189 HIS A C 1
ATOM 1481 O O . HIS A 1 189 ? -37.941 32.686 38.065 1.00 56.94 189 HIS A O 1
ATOM 1487 N N . ALA A 1 190 ? -35.854 33.320 38.590 1.00 56.16 190 ALA A N 1
ATOM 1488 C CA . ALA A 1 190 ? -35.908 32.922 40.002 1.00 56.16 190 ALA A CA 1
ATOM 1489 C C . ALA A 1 190 ? -36.154 34.099 40.968 1.00 56.16 190 ALA A C 1
ATOM 1491 O O . ALA A 1 190 ? -36.149 33.890 42.182 1.00 56.16 190 ALA A O 1
ATOM 1492 N N . THR A 1 191 ? -36.347 35.310 40.434 1.00 46.69 191 THR A N 1
ATOM 1493 C CA . THR A 1 191 ? -36.665 36.540 41.180 1.00 46.69 191 THR A CA 1
ATOM 1494 C C . THR A 1 191 ? -38.087 36.968 40.855 1.00 46.69 191 THR A C 1
ATOM 1496 O O . THR A 1 191 ? -38.782 37.426 41.785 1.00 46.69 191 THR A O 1
#

Radius of gyration: 24.78 Å; chains: 1; bounding box: 50×58×62 Å

InterPro domains:
  IPR029485 Cationic amin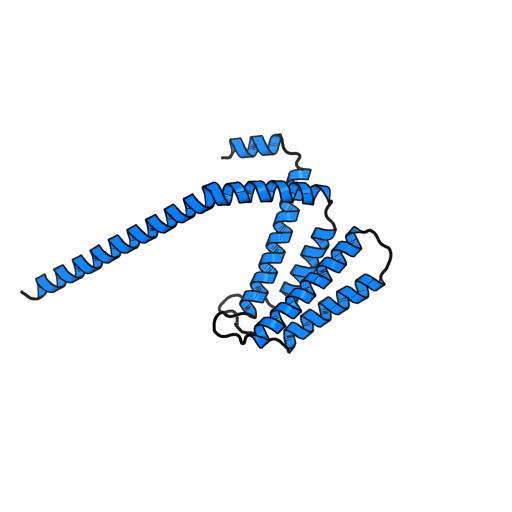o acid transporter, C-terminal [PF13906] (110-159)

Foldseek 3Di:
DVVVVVVVVVPDDPVLVVLLVLLVVLVVLLVVLVVLLCVFQPDPPPDDPVLVVLSVVLVVQLLVLLLQLLQVVLVVDDDCVSVVVSVVSLVVSQVCCVPVGDGPDDDPPDHDPDPPVVSSVSNSVSSNVVSVGDPVSVVVSVVVVVVVVVCCVVPVVVVVVVVVVVVVVVVVVVVVVVVVVVVVVVVVVVD

pLDDT: mean 84.88, std 9.25, range [46.69, 96.06]